Protein AF-A0A1S3XGY9-F1 (afdb_monomer_lite)

Organism: Nicotiana tabacum (NCBI:txid4097)

Secondary structure (DSSP, 8-state):
----------TTTTTS-TTT--HHHHHHHHHHHHHHHS--GGGT-SHHHHHHHHHHHHH-S-TT-HHHHHHHHHHHHHHHHHHTTSS-TTS--TTTPPPTTB------TTSPPPGGG-S-BPPPSS----PPPHHHHHHHHHHHHHT-GGGHHHHHHHHHHH-GGGHHHHHHHHHHHHHHHHHHHT--

InterPro domains:
  IPR025452 Domain of unknown function DUF4218 [PF13960] (4-101)

Radius of gyration: 31.05 Å; chains: 1; bounding box: 52×91×66 Å

Structure (mmCIF, N/CA/C/O backbone):
data_AF-A0A1S3XGY9-F1
#
_entry.id   AF-A0A1S3XGY9-F1
#
loop_
_atom_site.group_PDB
_atom_site.id
_atom_site.type_symbol
_atom_site.label_atom_id
_atom_site.label_alt_id
_atom_site.label_comp_id
_atom_site.label_asym_id
_atom_site.label_entity_id
_atom_site.label_seq_id
_atom_site.pdbx_PDB_ins_code
_atom_site.Cartn_x
_atom_site.Cartn_y
_atom_site.Cartn_z
_atom_site.occupancy
_atom_site.B_iso_or_equiv
_atom_site.auth_seq_id
_atom_site.auth_comp_id
_atom_site.auth_asym_id
_atom_site.auth_atom_id
_atom_site.pdbx_PDB_model_num
ATOM 1 N N . MET A 1 1 ? -0.448 62.660 -31.297 1.00 38.28 1 MET A N 1
ATOM 2 C CA . MET A 1 1 ? -0.591 61.238 -31.673 1.00 38.28 1 MET A CA 1
ATOM 3 C C . MET A 1 1 ? -1.250 60.531 -30.502 1.00 38.28 1 MET A C 1
ATOM 5 O O . MET A 1 1 ? -0.601 60.355 -29.481 1.00 38.28 1 MET A O 1
ATOM 9 N N . ASN A 1 2 ? -2.547 60.237 -30.608 1.00 39.41 2 ASN A N 1
ATOM 10 C CA . ASN A 1 2 ? -3.320 59.629 -29.524 1.00 39.41 2 ASN A CA 1
ATOM 11 C C . ASN A 1 2 ? -3.291 58.110 -29.689 1.00 39.41 2 ASN A C 1
ATOM 13 O O . ASN A 1 2 ? -3.911 57.575 -30.606 1.00 39.41 2 ASN A O 1
ATOM 17 N N . TRP A 1 3 ? -2.563 57.426 -28.812 1.00 47.88 3 TRP A N 1
ATOM 18 C CA . TRP A 1 3 ? -2.616 55.973 -28.705 1.00 47.88 3 TRP A CA 1
ATOM 19 C C . TRP A 1 3 ? -3.851 55.595 -27.885 1.00 47.88 3 TRP A C 1
ATOM 21 O O . TRP A 1 3 ? -3.828 55.643 -26.658 1.00 47.88 3 TRP A O 1
ATOM 31 N N . ASN A 1 4 ? -4.947 55.245 -28.562 1.00 54.75 4 ASN A N 1
ATOM 32 C CA . ASN A 1 4 ? -6.084 54.594 -27.917 1.00 54.75 4 ASN A CA 1
ATOM 33 C C . ASN A 1 4 ? -5.679 53.160 -27.564 1.00 54.75 4 ASN A C 1
ATOM 35 O O . ASN A 1 4 ? -5.760 52.259 -28.397 1.00 54.75 4 ASN A O 1
ATOM 39 N N . ILE A 1 5 ? -5.217 52.959 -26.332 1.00 53.50 5 ILE A N 1
ATOM 40 C CA . ILE A 1 5 ? -5.018 51.627 -25.763 1.00 53.50 5 ILE A CA 1
ATOM 41 C C . ILE A 1 5 ? -6.414 51.013 -25.559 1.00 53.50 5 ILE A C 1
ATOM 43 O O . ILE A 1 5 ? -7.226 51.610 -24.847 1.00 53.50 5 ILE A O 1
ATOM 47 N N . PRO A 1 6 ? -6.740 49.856 -26.161 1.00 53.16 6 PRO A N 1
ATOM 48 C CA . PRO A 1 6 ? -7.999 49.184 -25.881 1.00 53.16 6 PRO A CA 1
ATOM 49 C C . PRO A 1 6 ? -7.947 48.623 -24.456 1.00 53.16 6 PRO A C 1
ATOM 51 O O . PRO A 1 6 ? -7.286 47.622 -24.189 1.00 53.16 6 PRO A O 1
ATOM 54 N N . VAL A 1 7 ? -8.629 49.289 -23.524 1.00 60.41 7 VAL A N 1
ATOM 55 C CA . VAL A 1 7 ? -8.825 48.786 -22.161 1.00 60.41 7 VAL A CA 1
ATOM 56 C C . VAL A 1 7 ? -9.853 47.661 -22.228 1.00 60.41 7 VAL A C 1
ATOM 58 O O . VAL A 1 7 ? -11.053 47.900 -22.366 1.00 60.41 7 VAL A O 1
ATOM 61 N N . ILE A 1 8 ? -9.382 46.418 -22.167 1.00 57.72 8 ILE A N 1
ATOM 62 C CA . ILE A 1 8 ? -10.237 45.232 -22.098 1.00 57.72 8 ILE A CA 1
ATOM 63 C C . ILE A 1 8 ? -10.705 45.093 -20.642 1.00 57.72 8 ILE A C 1
ATOM 65 O O . ILE A 1 8 ? -10.143 44.312 -19.886 1.00 57.72 8 ILE A O 1
ATOM 69 N N . SER A 1 9 ? -11.681 45.900 -20.216 1.00 56.31 9 SER A N 1
ATOM 70 C CA . SER A 1 9 ? -12.208 45.820 -18.844 1.00 56.31 9 SER A CA 1
ATOM 71 C C . SER A 1 9 ? -13.279 44.734 -18.729 1.00 56.31 9 SER A C 1
ATOM 73 O O . SER A 1 9 ? -14.237 44.687 -19.509 1.00 56.31 9 SER A O 1
ATOM 75 N N . ASN A 1 10 ? -13.120 43.847 -17.747 1.00 59.09 10 ASN A N 1
ATOM 76 C CA . ASN A 1 10 ? -14.083 42.795 -17.437 1.00 59.09 10 ASN A CA 1
ATOM 77 C C . ASN A 1 10 ? -15.255 43.385 -16.625 1.00 59.09 10 ASN A C 1
ATOM 79 O O . ASN A 1 10 ? -15.054 44.207 -15.737 1.00 59.09 10 ASN A O 1
ATOM 83 N N . LYS A 1 11 ? -16.505 42.964 -16.880 1.00 62.06 11 LYS A N 1
ATOM 84 C CA . LYS A 1 11 ? -17.714 43.515 -16.219 1.00 62.06 11 LYS A CA 1
ATOM 85 C C . LYS A 1 11 ? -17.665 43.448 -14.684 1.00 62.06 11 LYS A C 1
ATOM 87 O O . LYS A 1 11 ? -18.330 44.250 -14.034 1.00 62.06 11 LYS A O 1
ATOM 92 N N . LEU A 1 12 ? -16.892 42.518 -14.123 1.00 60.62 12 LEU A N 1
ATOM 93 C CA . LEU A 1 12 ? -16.700 42.349 -12.680 1.00 60.62 12 LEU A CA 1
ATOM 94 C C . LEU A 1 12 ? -15.805 43.432 -12.048 1.00 60.62 12 LEU A C 1
ATOM 96 O O . LEU A 1 12 ? -16.059 43.826 -10.912 1.00 60.62 12 LEU A O 1
ATOM 100 N N . GLU A 1 13 ? -14.843 43.988 -12.791 1.00 58.56 13 GLU A N 1
ATOM 101 C CA . GLU A 1 13 ? -13.957 45.074 -12.323 1.00 58.56 13 GLU A CA 1
ATOM 102 C C . GLU A 1 13 ? -14.709 46.386 -12.072 1.00 58.56 13 GLU A C 1
ATOM 104 O O . GLU A 1 13 ? -14.216 47.281 -11.394 1.00 58.56 13 GLU A O 1
ATOM 109 N N . ARG A 1 14 ? -15.929 46.514 -12.605 1.00 66.62 14 ARG A N 1
ATOM 110 C CA . ARG A 1 14 ? -16.799 47.668 -12.346 1.00 66.62 14 ARG A CA 1
ATOM 111 C C . ARG A 1 14 ? -17.513 47.597 -10.997 1.00 66.62 14 ARG A C 1
ATOM 113 O O . ARG A 1 14 ? -18.069 48.606 -10.575 1.00 66.62 14 ARG A O 1
ATOM 120 N N . ILE A 1 15 ? -17.564 46.418 -10.375 1.00 74.94 15 ILE A N 1
ATOM 121 C CA . ILE A 1 15 ? -18.338 46.158 -9.152 1.00 74.94 15 ILE A CA 1
ATOM 122 C C . ILE A 1 15 ? -17.413 46.086 -7.934 1.00 74.94 15 ILE A C 1
ATOM 124 O O . ILE A 1 15 ? -17.774 46.587 -6.872 1.00 74.94 15 ILE A O 1
ATOM 128 N N . PHE A 1 16 ? -16.220 45.508 -8.089 1.00 67.00 16 PHE A N 1
ATOM 129 C CA . PHE A 1 16 ? -15.260 45.333 -7.000 1.00 67.00 16 PHE A CA 1
ATOM 130 C C . PHE A 1 16 ? -14.020 46.222 -7.187 1.00 67.00 16 PHE A C 1
ATOM 132 O O . PHE A 1 16 ? -13.584 46.423 -8.321 1.00 67.00 16 PHE A O 1
ATOM 139 N N . PRO A 1 17 ? -13.442 46.774 -6.101 1.00 72.81 17 PRO A N 1
ATOM 140 C CA . PRO A 1 17 ? -12.244 47.604 -6.185 1.00 72.81 17 PRO A CA 1
ATOM 141 C C . PRO A 1 17 ? -11.064 46.812 -6.766 1.00 72.81 17 PRO A C 1
ATOM 143 O O . PRO A 1 17 ? -10.935 45.619 -6.522 1.00 72.81 17 PRO A O 1
ATOM 146 N N . CYS A 1 18 ? -10.167 47.485 -7.494 1.00 63.72 18 CYS A N 1
ATOM 147 C CA . CYS A 1 18 ? -9.039 46.862 -8.209 1.00 63.72 18 CYS A CA 1
ATOM 148 C C . CYS A 1 18 ? -8.142 45.969 -7.316 1.00 63.72 18 CYS A C 1
ATOM 150 O O . CYS A 1 18 ? -7.552 45.011 -7.796 1.00 63.72 18 CYS A O 1
ATOM 152 N N . GLY A 1 19 ? -8.086 46.237 -6.005 1.00 69.62 19 GLY A N 1
ATOM 153 C CA . GLY A 1 19 ? -7.350 45.416 -5.033 1.00 69.62 19 GLY A CA 1
ATOM 154 C C . GLY A 1 19 ? -8.044 44.121 -4.589 1.00 69.62 19 GLY A C 1
ATOM 155 O O . GLY A 1 19 ? -7.444 43.372 -3.830 1.00 69.62 19 GLY A O 1
ATOM 156 N N . PHE A 1 20 ? -9.285 43.874 -5.018 1.00 66.94 20 PHE A N 1
ATOM 157 C CA . PHE A 1 20 ? -10.041 42.650 -4.725 1.00 66.94 20 PHE A CA 1
ATOM 158 C C . PHE A 1 20 ? -9.598 41.492 -5.630 1.00 66.94 20 PHE A C 1
ATOM 160 O O . PHE A 1 20 ? -9.480 40.362 -5.183 1.00 66.94 20 PHE A O 1
ATOM 167 N N . PHE A 1 21 ? -9.227 41.788 -6.879 1.00 63.31 21 PHE A N 1
ATOM 168 C CA . PHE A 1 21 ? -8.724 40.796 -7.832 1.00 63.31 21 PHE A CA 1
ATOM 169 C C . PHE A 1 21 ? -7.247 40.474 -7.590 1.00 63.31 21 PHE A C 1
ATOM 171 O O . PHE A 1 21 ? -6.394 40.663 -8.461 1.00 63.31 21 PHE A O 1
ATOM 178 N N . ASP A 1 22 ? -6.928 39.995 -6.391 1.00 68.25 22 ASP A N 1
ATOM 179 C CA . ASP A 1 22 ? -5.652 39.342 -6.162 1.00 68.25 22 ASP A CA 1
ATOM 180 C C . ASP A 1 22 ? -5.612 37.971 -6.876 1.00 68.25 22 ASP A C 1
ATOM 182 O O . ASP A 1 22 ? -6.613 37.429 -7.360 1.00 68.25 22 ASP A O 1
ATOM 186 N N . VAL A 1 23 ? -4.412 37.399 -6.992 1.00 70.00 23 VAL A N 1
ATOM 187 C CA . VAL A 1 23 ? -4.206 36.099 -7.656 1.00 70.00 23 VAL A CA 1
ATOM 188 C C . VAL A 1 23 ? -5.039 34.988 -6.996 1.00 70.00 23 VAL A C 1
ATOM 190 O O . VAL A 1 23 ? -5.383 34.005 -7.654 1.00 70.00 23 VAL A O 1
ATOM 193 N N . MET A 1 24 ? -5.395 35.143 -5.718 1.00 73.50 24 MET A N 1
ATOM 194 C CA . MET A 1 24 ? -6.111 34.137 -4.940 1.00 73.50 24 MET A CA 1
ATOM 195 C C . MET A 1 24 ? -7.596 34.088 -5.290 1.00 73.50 24 MET A C 1
ATOM 197 O O . MET A 1 24 ? -8.162 32.997 -5.286 1.00 73.50 24 MET A O 1
ATOM 201 N N . GLU A 1 25 ? -8.220 35.211 -5.645 1.00 73.19 25 GLU A N 1
ATOM 202 C CA . GLU A 1 25 ? -9.626 35.240 -6.069 1.00 73.19 25 GLU A CA 1
ATOM 203 C C . GLU A 1 25 ? -9.825 34.853 -7.539 1.00 73.19 25 GLU A C 1
ATOM 205 O O . GLU A 1 25 ? -10.828 34.232 -7.908 1.00 73.19 25 GLU A O 1
ATOM 210 N N . HIS A 1 26 ? -8.841 35.152 -8.390 1.00 71.88 26 HIS A N 1
ATOM 211 C CA . HIS A 1 26 ? -8.896 34.762 -9.798 1.00 71.88 26 HIS A CA 1
ATOM 212 C C . HIS A 1 26 ? -8.675 33.260 -10.010 1.00 71.88 26 HIS A C 1
ATOM 214 O O . HIS A 1 26 ? -9.300 32.658 -10.892 1.00 71.88 26 HIS A O 1
ATOM 220 N N . LEU A 1 27 ? -7.821 32.631 -9.199 1.00 76.38 27 LEU A N 1
ATOM 221 C CA . LEU A 1 27 ? -7.446 31.228 -9.359 1.00 76.38 27 LEU A CA 1
ATOM 222 C C . LEU A 1 27 ? -8.651 30.257 -9.286 1.00 76.38 27 LEU A C 1
ATOM 224 O O . LEU A 1 27 ? -8.762 29.419 -10.179 1.00 76.38 27 LEU A O 1
ATOM 228 N N . PRO A 1 28 ? -9.606 30.365 -8.338 1.00 79.38 28 PRO A N 1
ATOM 229 C CA . PRO A 1 28 ? -10.811 29.535 -8.311 1.00 79.38 28 PRO A CA 1
ATOM 230 C C . PRO A 1 28 ? -11.683 29.674 -9.563 1.00 79.38 28 PRO A C 1
ATOM 232 O O . PRO A 1 28 ? -12.199 28.675 -10.063 1.00 79.38 28 PRO A O 1
ATOM 235 N N . ILE A 1 29 ? -11.829 30.890 -10.100 1.00 79.25 29 ILE A N 1
ATOM 236 C CA . ILE A 1 29 ? -12.635 31.149 -11.303 1.00 79.25 29 ILE A CA 1
ATOM 237 C C . ILE A 1 29 ? -11.999 30.457 -12.514 1.00 79.25 29 ILE A C 1
ATOM 239 O O . ILE A 1 29 ? -12.688 29.766 -13.271 1.00 79.25 29 ILE A O 1
ATOM 243 N N . HIS A 1 30 ? -10.678 30.586 -12.668 1.00 79.31 30 HIS A N 1
ATOM 244 C CA . HIS A 1 30 ? -9.938 29.921 -13.737 1.00 79.31 30 HIS A CA 1
ATOM 245 C C . HIS A 1 30 ? -9.916 28.400 -13.564 1.00 79.31 30 HIS A C 1
ATOM 247 O O . HIS A 1 30 ? -10.188 27.690 -14.526 1.00 79.31 30 HIS A O 1
ATOM 253 N N . LEU A 1 31 ? -9.714 27.887 -12.348 1.00 76.19 31 LEU A N 1
ATOM 254 C CA . LEU A 1 31 ? -9.718 26.449 -12.070 1.00 76.19 31 LEU A CA 1
ATOM 255 C C . LEU A 1 31 ? -11.078 25.805 -12.336 1.00 76.19 31 LEU A C 1
ATOM 257 O O . LEU A 1 31 ? -11.124 24.709 -12.882 1.00 76.19 31 LEU A O 1
ATOM 261 N N . VAL A 1 32 ? -12.193 26.462 -12.000 1.00 79.75 32 VAL A N 1
ATOM 262 C CA . VAL A 1 32 ? -13.539 25.945 -12.306 1.00 79.75 32 VAL A CA 1
ATOM 263 C C . VAL A 1 32 ? -13.795 25.959 -13.813 1.00 79.75 32 VAL A C 1
ATOM 265 O O . VAL A 1 32 ? -14.365 25.009 -14.353 1.00 79.75 32 VAL A O 1
ATOM 268 N N . HIS A 1 33 ? -13.347 27.003 -14.513 1.00 79.06 33 HIS A N 1
ATOM 269 C CA . HIS A 1 33 ? -13.458 27.076 -15.966 1.00 79.06 33 HIS A CA 1
ATOM 270 C C . HIS A 1 33 ? -12.608 26.002 -16.660 1.00 79.06 33 HIS A C 1
ATOM 272 O O . HIS A 1 33 ? -13.114 25.269 -17.507 1.00 79.06 33 HIS A O 1
ATOM 278 N N . GLU A 1 34 ? -11.353 25.830 -16.247 1.00 75.25 34 GLU A N 1
ATOM 279 C CA . GLU A 1 34 ? -10.472 24.760 -16.713 1.00 75.25 34 GLU A CA 1
ATOM 280 C C . GLU A 1 34 ? -11.014 23.379 -16.338 1.00 75.25 34 GLU A C 1
ATOM 282 O O . GLU A 1 34 ? -10.950 22.451 -17.145 1.00 75.25 34 GLU A O 1
ATOM 287 N N . ALA A 1 35 ? -11.577 23.204 -15.140 1.00 76.81 35 ALA A N 1
ATOM 288 C CA . ALA A 1 35 ? -12.218 21.964 -14.712 1.00 76.81 35 ALA A CA 1
ATOM 289 C C . ALA A 1 35 ? -13.382 21.607 -15.645 1.00 76.81 35 ALA A C 1
ATOM 291 O O . ALA A 1 35 ? -13.448 20.481 -16.136 1.00 76.81 35 ALA A O 1
ATOM 292 N N . ARG A 1 36 ? -14.235 22.592 -15.951 1.00 79.56 36 ARG A N 1
ATOM 293 C CA . ARG A 1 36 ? -15.384 22.459 -16.850 1.00 79.56 36 ARG A CA 1
ATOM 294 C C . ARG A 1 36 ? -14.973 22.192 -18.300 1.00 79.56 36 ARG A C 1
ATOM 296 O O . ARG A 1 36 ? -15.587 21.343 -18.937 1.00 79.56 36 ARG A O 1
ATOM 303 N N . LEU A 1 37 ? -13.960 22.887 -18.819 1.00 78.50 37 LEU A N 1
ATOM 304 C CA . LEU A 1 37 ? -13.475 22.700 -20.191 1.00 78.50 37 LEU A CA 1
ATOM 305 C C . LEU A 1 37 ? -12.721 21.379 -20.373 1.00 78.50 37 LEU A C 1
ATOM 307 O O . LEU A 1 37 ? -12.907 20.693 -21.371 1.00 78.50 37 LEU A O 1
ATOM 311 N N . GLY A 1 38 ? -11.864 21.016 -19.418 1.00 72.62 38 GLY A N 1
ATOM 312 C CA . GLY A 1 38 ? -10.984 19.855 -19.547 1.00 72.62 38 GLY A CA 1
ATOM 313 C C . GLY A 1 38 ? -11.576 18.529 -19.059 1.00 72.62 38 GLY A C 1
ATOM 314 O O . GLY A 1 38 ? -10.855 17.533 -19.025 1.00 72.62 38 GLY A O 1
ATOM 315 N N . GLY A 1 39 ? -12.849 18.496 -18.650 1.00 74.12 39 GLY A N 1
ATOM 316 C CA . GLY A 1 39 ? -13.545 17.267 -18.256 1.00 74.12 39 GLY A CA 1
ATOM 317 C C . GLY A 1 39 ? -12.964 16.572 -17.010 1.00 74.12 39 GLY A C 1
ATOM 318 O O . GLY A 1 39 ? -12.224 17.188 -16.235 1.00 74.12 39 GLY A O 1
ATOM 319 N N . PRO A 1 40 ? -13.295 15.286 -16.777 1.00 69.50 40 PRO A N 1
ATOM 320 C CA . PRO A 1 40 ? -12.871 14.541 -15.594 1.00 69.50 40 PRO A CA 1
ATOM 321 C C . PRO A 1 40 ? -11.358 14.609 -15.349 1.00 69.50 40 PRO A C 1
ATOM 323 O O . PRO A 1 40 ? -10.547 14.294 -16.220 1.00 69.50 40 PRO A O 1
ATOM 326 N N . VAL A 1 41 ? -10.984 14.976 -14.122 1.00 68.06 41 VAL A N 1
ATOM 327 C CA . VAL A 1 41 ? -9.597 15.177 -13.665 1.00 68.06 41 VAL A CA 1
ATOM 328 C C . VAL A 1 41 ? -8.693 13.964 -13.949 1.00 68.06 41 VAL A C 1
ATOM 330 O O . VAL A 1 41 ? -7.513 14.132 -14.255 1.00 68.06 41 VAL A O 1
ATOM 333 N N . GLN A 1 42 ? -9.259 12.753 -13.950 1.00 65.62 42 GLN A N 1
ATOM 334 C CA . GLN A 1 42 ? -8.555 11.502 -14.253 1.00 65.62 42 GLN A CA 1
ATOM 335 C C . GLN A 1 42 ? -7.842 11.492 -15.619 1.00 65.62 42 GLN A C 1
ATOM 337 O O . GLN A 1 42 ? -6.791 10.869 -15.742 1.00 65.62 42 GLN A O 1
ATOM 342 N N . CYS A 1 43 ? -8.355 12.213 -16.625 1.00 63.25 43 CYS A N 1
ATOM 343 C CA . CYS A 1 43 ? -7.757 12.270 -17.965 1.00 63.25 43 CYS A CA 1
ATOM 344 C C . CYS A 1 43 ? -6.644 13.327 -18.092 1.00 63.25 43 CYS A C 1
ATOM 346 O O . CYS A 1 43 ? -5.940 13.353 -19.098 1.00 63.25 43 CYS A O 1
ATOM 348 N N . ARG A 1 44 ? -6.484 14.201 -17.089 1.00 70.88 44 ARG A N 1
ATOM 349 C CA . ARG A 1 44 ? -5.488 15.290 -17.062 1.00 70.88 44 ARG A CA 1
ATOM 350 C C . ARG A 1 44 ? -4.389 15.090 -16.031 1.00 70.88 44 ARG A C 1
ATOM 352 O O . ARG A 1 44 ? -3.456 15.884 -15.954 1.00 70.88 44 ARG A O 1
ATOM 359 N N . TRP A 1 45 ? -4.473 14.035 -15.229 1.00 78.00 45 TRP A N 1
ATOM 360 C CA . TRP A 1 45 ? -3.387 13.688 -14.331 1.00 78.00 45 TRP A CA 1
ATOM 361 C C . TRP A 1 45 ? -2.149 13.323 -15.141 1.00 78.00 45 TRP A C 1
ATOM 363 O O . TRP A 1 45 ? -2.147 12.361 -15.900 1.00 78.00 45 TRP A O 1
ATOM 373 N N . MET A 1 46 ? -1.067 14.070 -14.931 1.00 85.75 46 MET A N 1
ATOM 374 C CA . MET A 1 46 ? 0.248 13.712 -15.463 1.00 85.75 46 MET A CA 1
ATOM 375 C C . MET A 1 46 ? 0.810 12.457 -14.790 1.00 85.75 46 MET A C 1
ATOM 377 O O . MET A 1 46 ? 1.660 11.778 -15.360 1.00 85.75 46 MET A O 1
ATOM 381 N N . TYR A 1 47 ? 0.297 12.099 -13.611 1.00 83.94 47 TYR A N 1
ATOM 382 C CA . TYR A 1 47 ? 0.813 11.004 -12.799 1.00 83.94 47 TYR A CA 1
ATOM 383 C C . TYR A 1 47 ? 0.980 9.666 -13.558 1.00 83.94 47 TYR A C 1
ATOM 385 O O . TYR A 1 47 ? 2.062 9.080 -13.471 1.00 83.94 47 TYR A O 1
ATOM 393 N N . PRO A 1 48 ? 0.013 9.151 -14.349 1.00 83.50 48 PRO A N 1
ATOM 394 C CA . PRO A 1 48 ? 0.201 7.914 -15.116 1.00 83.50 48 PRO A CA 1
ATOM 395 C C . PRO A 1 48 ? 1.310 8.022 -16.173 1.00 83.50 48 PRO A C 1
ATOM 397 O O . PRO A 1 48 ? 2.084 7.074 -16.360 1.00 83.50 48 PRO A O 1
ATOM 400 N N . PHE A 1 49 ? 1.431 9.182 -16.823 1.00 85.06 49 PHE A N 1
ATOM 401 C CA . PHE A 1 49 ? 2.466 9.457 -17.819 1.00 85.06 49 PHE A CA 1
ATOM 402 C C . PHE A 1 49 ? 3.845 9.538 -17.162 1.00 85.06 49 PHE A C 1
ATOM 404 O O . PHE A 1 49 ? 4.763 8.823 -17.561 1.00 85.06 49 PHE A O 1
ATOM 411 N N . GLU A 1 50 ? 3.980 10.305 -16.082 1.00 90.19 50 GLU A N 1
ATOM 412 C CA . GLU A 1 50 ? 5.216 10.421 -15.304 1.00 90.19 50 GLU A CA 1
ATOM 413 C C . GLU A 1 50 ? 5.668 9.073 -14.739 1.00 90.19 50 GLU A C 1
ATOM 415 O O . GLU A 1 50 ? 6.852 8.728 -14.790 1.00 90.19 50 GLU A O 1
ATOM 420 N N . ARG A 1 51 ? 4.732 8.254 -14.246 1.00 90.19 51 ARG A N 1
ATOM 421 C CA . ARG A 1 51 ? 5.028 6.897 -13.760 1.00 90.19 51 ARG A CA 1
ATOM 422 C C . ARG A 1 51 ? 5.512 5.992 -14.885 1.00 90.19 51 ARG A C 1
ATOM 424 O O . ARG A 1 51 ? 6.403 5.171 -14.649 1.00 90.19 51 ARG A O 1
ATOM 431 N N . THR A 1 52 ? 4.954 6.132 -16.083 1.00 89.19 52 THR A N 1
ATOM 432 C CA . THR A 1 52 ? 5.377 5.382 -17.273 1.00 89.19 52 THR A CA 1
ATOM 433 C C . THR A 1 52 ? 6.766 5.817 -17.724 1.00 89.19 52 THR A C 1
ATOM 435 O O . THR A 1 52 ? 7.653 4.974 -17.838 1.00 89.19 52 THR A O 1
ATOM 438 N N . ILE A 1 53 ? 7.018 7.122 -17.826 1.00 91.19 53 ILE A N 1
ATOM 439 C CA . ILE A 1 53 ? 8.345 7.678 -18.129 1.00 91.19 53 ILE A CA 1
ATOM 440 C C . ILE A 1 53 ? 9.367 7.231 -17.077 1.00 91.19 53 ILE A C 1
ATOM 442 O O . ILE A 1 53 ? 10.473 6.815 -17.417 1.00 91.19 53 ILE A O 1
ATOM 446 N N . GLY A 1 54 ? 8.999 7.231 -15.795 1.00 92.50 54 GLY A N 1
ATOM 447 C CA . GLY A 1 54 ? 9.842 6.727 -14.712 1.00 92.50 54 GLY A CA 1
ATOM 448 C C . GLY A 1 54 ? 10.164 5.231 -14.827 1.00 92.50 54 GLY A C 1
ATOM 449 O O . GLY A 1 54 ? 11.248 4.808 -14.426 1.00 92.50 54 GLY A O 1
ATOM 450 N N . LYS A 1 55 ? 9.263 4.412 -15.392 1.00 89.19 55 LYS A N 1
ATOM 451 C CA . LYS A 1 55 ? 9.563 3.011 -15.745 1.00 89.19 55 LYS A CA 1
ATOM 452 C C . LYS A 1 55 ? 10.539 2.949 -16.920 1.00 89.19 55 LYS A C 1
ATOM 454 O O . LYS A 1 55 ? 11.549 2.267 -16.785 1.00 89.19 55 LYS A O 1
ATOM 459 N N . CYS A 1 56 ? 10.295 3.698 -17.995 1.00 90.12 56 CYS A N 1
ATOM 460 C CA . CYS A 1 56 ? 11.175 3.738 -19.166 1.00 90.12 56 CYS A CA 1
ATOM 461 C C . CYS A 1 56 ? 12.593 4.198 -18.809 1.00 90.12 56 CYS A C 1
ATOM 463 O O . CYS A 1 56 ? 13.559 3.574 -19.228 1.00 90.12 56 CYS A O 1
ATOM 465 N N . LYS A 1 57 ? 12.742 5.199 -17.933 1.00 90.94 57 LYS A N 1
ATOM 466 C CA . LYS A 1 57 ? 14.054 5.640 -17.426 1.00 90.94 57 LYS A CA 1
ATOM 467 C C . LYS A 1 57 ? 14.853 4.515 -16.762 1.00 90.94 57 LYS A C 1
ATOM 469 O O . LYS A 1 57 ? 16.071 4.504 -16.874 1.00 90.94 57 LYS A O 1
ATOM 474 N N . ARG A 1 58 ? 14.190 3.561 -16.096 1.00 89.81 58 ARG A N 1
ATOM 475 C CA . ARG A 1 58 ? 14.853 2.387 -15.497 1.00 89.81 58 ARG A CA 1
ATOM 476 C C . ARG A 1 58 ? 15.251 1.324 -16.523 1.00 89.81 58 ARG A C 1
ATOM 478 O O . ARG A 1 58 ? 16.077 0.479 -16.202 1.00 89.81 58 ARG A O 1
ATOM 485 N N . PHE A 1 59 ? 14.665 1.344 -17.720 1.00 91.44 59 PHE A N 1
ATOM 486 C CA . PHE A 1 59 ? 15.029 0.444 -18.816 1.00 91.44 59 PHE A CA 1
ATOM 487 C C . PHE A 1 59 ? 16.283 0.893 -19.567 1.00 91.44 59 PHE A C 1
ATOM 489 O O . PHE A 1 59 ? 16.955 0.061 -20.170 1.00 91.44 59 PHE A O 1
ATOM 496 N N . VAL A 1 60 ? 16.627 2.182 -19.501 1.00 90.44 60 VAL A N 1
ATOM 497 C CA . VAL A 1 60 ? 17.807 2.741 -20.166 1.00 90.44 60 VAL A CA 1
ATOM 498 C C . VAL A 1 60 ? 19.083 2.270 -19.463 1.00 90.44 60 VAL A C 1
ATOM 500 O O . VAL A 1 60 ? 19.483 2.827 -18.443 1.00 90.44 60 VAL A O 1
ATOM 503 N N . LYS A 1 61 ? 19.743 1.257 -20.028 1.00 8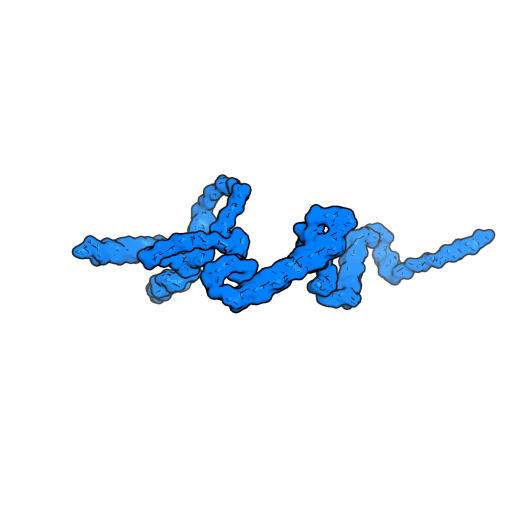6.75 61 LYS A N 1
ATOM 504 C CA . LYS A 1 61 ? 21.080 0.801 -19.615 1.00 86.75 61 LYS A CA 1
ATOM 505 C C . LYS A 1 61 ? 22.183 1.556 -20.354 1.00 86.75 61 LYS A C 1
ATOM 507 O O . LYS A 1 61 ? 23.222 1.854 -19.774 1.00 86.75 61 LYS A O 1
ATOM 512 N N . GLN A 1 62 ? 21.942 1.894 -21.622 1.00 89.25 62 GLN A N 1
ATOM 513 C CA . GLN A 1 62 ? 22.885 2.604 -22.486 1.00 89.25 62 GLN A CA 1
ATOM 514 C C . GLN A 1 62 ? 22.335 3.980 -22.878 1.00 89.25 62 GLN A C 1
ATOM 516 O O . GLN A 1 62 ? 21.358 4.091 -23.617 1.00 89.25 62 GLN A O 1
ATOM 521 N N . ARG A 1 63 ? 22.974 5.053 -22.395 1.00 86.69 63 ARG A N 1
ATOM 522 C CA . ARG A 1 63 ? 22.528 6.438 -22.648 1.00 86.69 63 ARG A CA 1
ATOM 523 C C . ARG A 1 63 ? 22.731 6.908 -24.091 1.00 86.69 63 ARG A C 1
ATOM 525 O O . ARG A 1 63 ? 22.073 7.851 -24.503 1.00 86.69 63 ARG A O 1
ATOM 532 N N . ASN A 1 64 ? 23.607 6.255 -24.853 1.00 89.25 64 ASN A N 1
ATOM 533 C CA . ASN A 1 64 ? 23.840 6.547 -26.272 1.00 89.25 64 ASN A CA 1
ATOM 534 C C . ASN A 1 64 ? 22.798 5.897 -27.208 1.00 89.25 64 ASN A C 1
ATOM 536 O O . ASN A 1 64 ? 22.776 6.218 -28.391 1.00 89.25 64 ASN A O 1
ATOM 540 N N . ARG A 1 65 ? 21.945 4.991 -26.702 1.00 91.00 65 ARG A N 1
ATOM 541 C CA . ARG A 1 65 ? 20.905 4.273 -27.463 1.00 91.00 65 ARG A CA 1
ATOM 542 C C . ARG A 1 65 ? 19.641 4.098 -26.623 1.00 91.00 65 ARG A C 1
ATOM 544 O O . ARG A 1 65 ? 19.248 2.990 -26.263 1.00 91.00 65 ARG A O 1
ATOM 551 N N . ILE A 1 66 ? 19.017 5.222 -26.285 1.00 92.69 66 ILE A N 1
ATOM 552 C CA . ILE A 1 66 ? 17.894 5.277 -25.340 1.00 92.69 66 ILE A CA 1
ATOM 553 C C . ILE A 1 66 ? 16.695 4.470 -25.851 1.00 92.69 66 ILE A C 1
ATOM 555 O O . ILE A 1 66 ? 16.183 3.618 -25.129 1.00 92.69 66 ILE A O 1
ATOM 559 N N . GLU A 1 67 ? 16.285 4.698 -27.098 1.00 93.12 67 GLU A N 1
ATOM 560 C CA . GLU A 1 67 ? 15.125 4.032 -27.705 1.00 93.12 67 GLU A CA 1
ATOM 561 C C . GLU A 1 67 ? 15.337 2.521 -27.811 1.00 93.12 67 GLU A C 1
ATOM 563 O O . GLU A 1 67 ? 14.510 1.749 -27.332 1.00 93.12 67 GLU A O 1
ATOM 568 N N . GLY A 1 68 ? 16.494 2.096 -28.329 1.00 94.19 68 GLY A N 1
ATOM 569 C CA . GLY A 1 68 ? 16.853 0.680 -28.424 1.00 94.19 68 GLY A CA 1
ATOM 570 C C . GLY A 1 68 ? 16.858 -0.016 -27.061 1.00 94.19 68 GLY A C 1
ATOM 571 O O . GLY A 1 68 ? 16.274 -1.086 -26.920 1.00 94.19 68 GLY A O 1
ATOM 572 N N . SER A 1 69 ? 17.426 0.625 -26.034 1.00 93.56 69 SER A N 1
ATOM 573 C CA . SER A 1 69 ? 17.455 0.078 -24.672 1.00 93.56 69 SER A CA 1
ATOM 574 C C . SER A 1 69 ? 16.059 -0.035 -24.047 1.00 93.56 69 SER A C 1
ATOM 576 O O . SER A 1 69 ? 15.817 -0.949 -23.259 1.00 93.56 69 SER A O 1
ATOM 578 N N . ILE A 1 70 ? 15.139 0.883 -24.366 1.00 93.69 70 ILE A N 1
ATOM 579 C CA . ILE A 1 70 ? 13.744 0.807 -23.910 1.00 93.69 70 ILE A CA 1
ATOM 580 C C . ILE A 1 70 ? 13.018 -0.330 -24.633 1.00 93.69 70 ILE A C 1
ATOM 582 O O . ILE A 1 70 ? 12.380 -1.143 -23.964 1.00 93.69 70 ILE A O 1
ATOM 586 N N . CYS A 1 71 ? 13.138 -0.414 -25.961 1.00 94.75 71 CYS A N 1
ATOM 587 C CA . CYS A 1 71 ? 12.511 -1.460 -26.769 1.00 94.75 71 CYS A CA 1
ATOM 588 C C . CYS A 1 71 ? 12.979 -2.860 -26.355 1.00 94.75 71 CYS A C 1
ATOM 590 O O . CYS A 1 71 ? 12.153 -3.742 -26.141 1.00 94.75 71 CYS A O 1
ATOM 592 N N . GLU A 1 72 ? 14.286 -3.053 -26.170 1.00 94.81 72 GLU A N 1
ATOM 593 C CA . GLU A 1 72 ? 14.869 -4.327 -25.738 1.00 94.81 72 GLU A CA 1
ATOM 594 C C . GLU A 1 72 ? 14.344 -4.752 -24.360 1.00 94.81 72 GLU A C 1
ATOM 596 O O . GLU A 1 72 ? 13.877 -5.878 -24.179 1.00 94.81 72 GLU A O 1
ATOM 601 N N . ALA A 1 73 ? 14.369 -3.845 -23.379 1.00 93.69 73 ALA A N 1
ATOM 602 C CA . ALA A 1 73 ? 13.879 -4.140 -22.036 1.00 93.69 73 ALA A CA 1
ATOM 603 C C . ALA A 1 73 ? 12.367 -4.405 -22.014 1.00 93.69 73 ALA A C 1
ATOM 605 O O . ALA A 1 73 ? 11.899 -5.238 -21.234 1.00 93.69 73 ALA A O 1
ATOM 606 N N . TYR A 1 74 ? 11.606 -3.699 -22.854 1.00 93.19 74 TYR A N 1
ATOM 607 C CA . TYR A 1 74 ? 10.175 -3.924 -23.003 1.00 93.19 74 TYR A CA 1
ATOM 608 C C . TYR A 1 74 ? 9.897 -5.304 -23.602 1.00 93.19 74 TYR A C 1
ATOM 610 O O . TYR A 1 74 ? 9.123 -6.062 -23.022 1.00 93.19 74 TYR A O 1
ATOM 618 N N . LEU A 1 75 ? 10.594 -5.670 -24.682 1.00 95.75 75 LEU A N 1
ATOM 619 C CA . LEU A 1 75 ? 10.483 -6.985 -25.310 1.00 95.75 75 LEU A CA 1
ATOM 620 C C . LEU A 1 75 ? 10.825 -8.103 -24.320 1.00 95.75 75 LEU A C 1
ATOM 622 O O . LEU A 1 75 ? 10.037 -9.024 -24.139 1.00 95.75 75 LEU A O 1
ATOM 626 N N . ALA A 1 76 ? 11.949 -7.991 -23.607 1.00 93.88 76 ALA A N 1
ATOM 627 C CA . ALA A 1 76 ? 12.338 -8.972 -22.595 1.00 93.88 76 ALA A CA 1
ATOM 628 C C . ALA A 1 76 ? 11.277 -9.120 -21.490 1.00 93.88 76 ALA A C 1
ATOM 630 O O . ALA A 1 76 ? 10.991 -10.229 -21.037 1.00 93.88 76 ALA A O 1
ATOM 631 N N . LYS A 1 77 ? 10.669 -8.005 -21.065 1.00 92.12 77 LYS A N 1
ATOM 632 C CA . LYS A 1 77 ? 9.605 -8.006 -20.059 1.00 92.12 77 LYS A CA 1
ATOM 633 C C . LYS A 1 77 ? 8.327 -8.679 -20.572 1.00 92.12 77 LYS A C 1
ATOM 635 O O . LYS A 1 77 ? 7.754 -9.474 -19.831 1.00 92.12 77 LYS A O 1
ATOM 640 N N . GLU A 1 78 ? 7.878 -8.362 -21.785 1.00 94.06 78 GLU A N 1
ATOM 641 C CA . GLU A 1 78 ? 6.682 -8.965 -22.393 1.00 94.06 78 GLU A CA 1
ATOM 642 C C . GLU A 1 78 ? 6.884 -10.461 -22.647 1.00 94.06 78 GLU A C 1
ATOM 644 O O . GLU A 1 78 ? 6.040 -11.264 -22.257 1.00 94.06 78 GLU A O 1
ATOM 649 N N . THR A 1 79 ? 8.040 -10.865 -23.182 1.00 95.06 79 THR A N 1
ATOM 650 C CA . THR A 1 79 ? 8.372 -12.282 -23.377 1.00 95.06 79 THR A CA 1
ATOM 651 C C . THR A 1 79 ? 8.389 -13.033 -22.047 1.00 95.06 79 THR A C 1
ATOM 653 O O . THR A 1 79 ? 7.773 -14.088 -21.934 1.00 95.06 79 THR A O 1
ATOM 656 N N . ALA A 1 80 ? 9.012 -12.480 -20.999 1.00 92.19 80 ALA A N 1
ATOM 657 C CA . ALA A 1 80 ? 8.996 -13.096 -19.670 1.00 92.19 80 ALA A CA 1
ATOM 658 C C . ALA A 1 80 ? 7.576 -13.187 -19.080 1.00 92.19 80 ALA A C 1
ATOM 660 O O . ALA A 1 80 ? 7.240 -14.171 -18.419 1.00 92.19 80 ALA A O 1
ATOM 661 N N . HIS A 1 81 ? 6.734 -12.179 -19.321 1.00 91.62 81 HIS A N 1
ATOM 662 C CA . HIS A 1 81 ? 5.334 -12.199 -18.910 1.00 91.62 81 HIS A CA 1
ATOM 663 C C . HIS A 1 81 ? 4.551 -13.293 -19.646 1.00 91.62 81 HIS A C 1
ATOM 665 O O . HIS A 1 81 ? 3.844 -14.065 -19.001 1.00 91.62 81 HIS A O 1
ATOM 671 N N . PHE A 1 82 ? 4.727 -13.421 -20.961 1.00 93.31 82 PHE A N 1
ATOM 672 C CA . PHE A 1 82 ? 4.097 -14.464 -21.768 1.00 93.31 82 PHE A CA 1
ATOM 673 C C . PHE A 1 82 ? 4.548 -15.869 -21.346 1.00 93.31 82 PHE A C 1
ATOM 675 O O . PHE A 1 82 ? 3.712 -16.732 -21.085 1.00 93.31 82 PHE A O 1
ATOM 682 N N . CYS A 1 83 ? 5.854 -16.081 -21.161 1.00 92.56 83 CYS A N 1
ATOM 683 C CA . CYS A 1 83 ? 6.389 -17.351 -20.667 1.00 92.56 83 CYS A CA 1
ATOM 684 C C . CYS A 1 83 ? 5.824 -17.723 -19.284 1.00 92.56 83 CYS A C 1
ATOM 686 O O . CYS A 1 83 ? 5.628 -18.900 -19.005 1.00 92.56 83 CYS A O 1
ATOM 688 N N . SER A 1 84 ? 5.486 -16.740 -18.437 1.00 92.69 84 SER A N 1
ATOM 689 C CA . SER A 1 84 ? 4.938 -16.990 -17.093 1.00 92.69 84 SER A CA 1
ATOM 690 C C . SER A 1 84 ? 3.571 -17.686 -17.051 1.00 92.69 84 SER A C 1
ATOM 692 O O . SER A 1 84 ? 3.140 -18.112 -15.976 1.00 92.69 84 SER A O 1
ATOM 694 N N . TYR A 1 85 ? 2.876 -17.786 -18.186 1.00 91.62 85 TYR A N 1
ATOM 695 C CA . TYR A 1 85 ? 1.635 -18.555 -18.305 1.00 91.62 85 TYR A CA 1
ATOM 696 C C . TYR A 1 85 ? 1.875 -20.051 -18.514 1.00 91.62 85 TYR A C 1
ATOM 698 O O . TYR A 1 85 ? 0.986 -20.841 -18.221 1.00 91.62 85 TYR A O 1
ATOM 706 N N . TYR A 1 86 ? 3.062 -20.434 -18.984 1.00 93.25 86 TYR A N 1
ATOM 707 C CA . TYR A 1 86 ? 3.434 -21.832 -19.206 1.00 93.25 86 TYR A CA 1
ATOM 708 C C . TYR A 1 86 ? 4.102 -22.471 -17.984 1.00 93.25 86 TYR A C 1
ATOM 710 O O . TYR A 1 86 ? 4.340 -23.673 -17.981 1.00 93.25 86 TYR A O 1
ATOM 718 N N . PHE A 1 87 ? 4.423 -21.681 -16.955 1.00 89.88 87 PHE A N 1
ATOM 719 C CA . PHE A 1 87 ? 4.971 -22.184 -15.699 1.00 89.88 87 PHE A CA 1
ATOM 720 C C . PHE A 1 87 ? 3.870 -22.451 -14.670 1.00 89.88 87 PHE A C 1
ATOM 722 O O . PHE A 1 87 ? 2.881 -21.714 -14.596 1.00 89.88 87 PHE A O 1
ATOM 729 N N . ASP A 1 88 ? 4.100 -23.459 -13.827 1.00 90.19 88 ASP A N 1
ATOM 730 C CA . ASP A 1 88 ? 3.241 -23.764 -12.687 1.00 90.19 88 ASP A CA 1
ATOM 731 C C . ASP A 1 88 ? 3.129 -22.590 -11.706 1.00 90.19 88 ASP A C 1
ATOM 733 O O . ASP A 1 88 ? 4.014 -21.735 -11.587 1.00 90.19 88 ASP A O 1
ATOM 737 N N . SER A 1 89 ? 2.023 -22.558 -10.960 1.00 84.12 89 SER A N 1
ATOM 738 C CA . SER A 1 89 ? 1.657 -21.453 -10.062 1.00 84.12 89 SER A CA 1
ATOM 739 C C . SER A 1 89 ? 2.701 -21.155 -8.981 1.00 84.12 89 SER A C 1
ATOM 741 O O . SER A 1 89 ? 2.827 -20.002 -8.557 1.00 84.12 89 SER A O 1
ATOM 743 N N . HIS A 1 90 ? 3.470 -22.164 -8.570 1.00 83.94 90 HIS A N 1
ATOM 744 C CA . HIS A 1 90 ? 4.518 -22.053 -7.559 1.00 83.94 90 HIS A 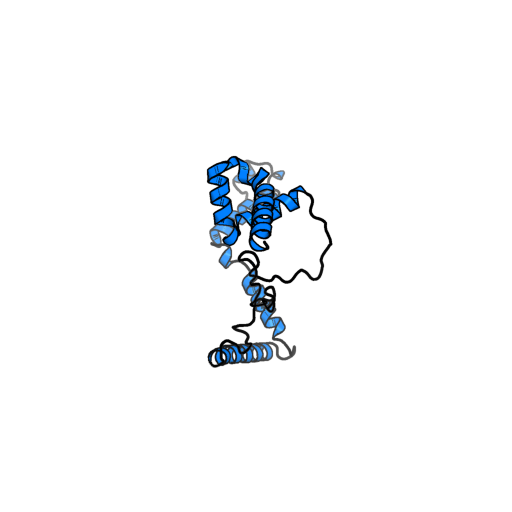CA 1
ATOM 745 C C . HIS A 1 90 ? 5.841 -21.482 -8.097 1.00 83.94 90 HIS A C 1
ATOM 747 O O . HIS A 1 90 ? 6.710 -21.118 -7.307 1.00 83.94 90 HIS A O 1
ATOM 753 N N . VAL A 1 91 ? 6.037 -21.397 -9.420 1.00 87.31 91 VAL A N 1
ATOM 754 C CA . VAL A 1 91 ? 7.293 -20.900 -10.003 1.00 87.31 91 VAL A CA 1
ATOM 755 C C . VAL A 1 91 ? 7.338 -19.374 -9.909 1.00 87.31 91 VAL A C 1
ATOM 757 O O . VAL A 1 91 ? 6.510 -18.705 -10.531 1.00 87.31 91 VAL A O 1
ATOM 760 N N . PRO A 1 92 ? 8.295 -18.771 -9.185 1.00 83.69 92 PRO A N 1
ATOM 761 C CA . PRO A 1 92 ? 8.323 -17.328 -8.978 1.00 83.69 92 PRO A CA 1
ATOM 762 C C . PRO A 1 92 ? 8.556 -16.571 -10.294 1.00 83.69 92 PRO A C 1
ATOM 764 O O . PRO A 1 92 ? 9.578 -16.707 -10.958 1.00 83.69 92 PRO A O 1
ATOM 767 N N . CYS A 1 93 ? 7.599 -15.719 -10.639 1.00 85.69 93 CYS A N 1
ATOM 768 C CA . CYS A 1 93 ? 7.492 -14.956 -11.874 1.00 85.69 93 CYS A CA 1
ATOM 769 C C . CYS A 1 93 ? 6.990 -13.535 -11.580 1.00 85.69 93 CYS A C 1
ATOM 771 O O . CYS A 1 93 ? 6.454 -13.240 -10.515 1.00 85.69 93 CYS A O 1
ATOM 773 N N . ALA A 1 94 ? 7.090 -12.626 -12.554 1.00 79.56 94 ALA A N 1
ATOM 774 C CA . ALA A 1 94 ? 6.555 -11.268 -12.397 1.00 79.56 94 ALA A CA 1
ATOM 775 C C . ALA A 1 94 ? 5.042 -11.240 -12.081 1.00 79.56 94 ALA A C 1
ATOM 777 O O . ALA A 1 94 ? 4.587 -10.312 -11.417 1.00 79.56 94 ALA A O 1
ATOM 778 N N . ARG A 1 95 ? 4.294 -12.258 -12.532 1.00 82.31 95 ARG A N 1
ATOM 779 C CA . ARG A 1 95 ? 2.840 -12.407 -12.363 1.00 82.31 95 ARG A CA 1
ATOM 780 C C . ARG A 1 95 ? 2.418 -12.808 -10.947 1.00 82.31 95 ARG A C 1
ATOM 782 O O . ARG A 1 95 ? 1.445 -12.267 -10.439 1.00 82.31 95 ARG A O 1
ATOM 789 N N . ASN A 1 96 ? 3.127 -13.745 -10.319 1.00 80.75 96 ASN A N 1
ATOM 790 C CA . ASN A 1 96 ? 2.810 -14.249 -8.975 1.00 80.75 96 ASN A CA 1
ATOM 791 C C . ASN A 1 96 ? 3.706 -13.642 -7.885 1.00 80.75 96 ASN A C 1
ATOM 793 O O . ASN A 1 96 ? 3.587 -14.008 -6.718 1.00 80.75 96 ASN A O 1
ATOM 797 N N . ARG A 1 97 ? 4.597 -12.706 -8.240 1.00 74.62 97 ARG A N 1
ATOM 798 C CA . ARG A 1 97 ? 5.419 -11.999 -7.264 1.00 74.62 97 ARG A CA 1
ATOM 799 C C . ARG A 1 97 ? 4.505 -11.240 -6.294 1.00 74.62 97 ARG A C 1
ATOM 801 O O . ARG A 1 97 ? 3.786 -10.340 -6.739 1.00 74.62 97 ARG A O 1
ATOM 808 N N . PRO A 1 98 ? 4.558 -11.534 -4.984 1.00 69.56 98 PRO A N 1
ATOM 809 C CA . PRO A 1 98 ? 3.756 -10.813 -4.009 1.00 69.56 98 PRO A CA 1
ATOM 810 C C . PRO A 1 98 ? 4.106 -9.322 -4.034 1.00 69.56 98 PRO A C 1
ATOM 812 O O . PRO A 1 98 ? 5.232 -8.922 -4.363 1.00 69.56 98 PRO A O 1
ATOM 815 N N . ASN A 1 99 ? 3.123 -8.479 -3.701 1.00 65.88 99 ASN A N 1
ATOM 816 C CA . ASN A 1 99 ? 3.344 -7.044 -3.542 1.00 65.88 99 ASN A CA 1
ATOM 817 C C . ASN A 1 99 ? 4.534 -6.825 -2.593 1.00 65.88 99 ASN A C 1
ATOM 819 O O . ASN A 1 99 ? 4.707 -7.567 -1.634 1.00 65.88 99 ASN A O 1
ATOM 823 N N . ARG A 1 100 ? 5.346 -5.785 -2.822 1.00 61.84 100 ARG A N 1
ATOM 824 C CA . ARG A 1 100 ? 6.510 -5.445 -1.977 1.00 61.84 100 ARG A CA 1
ATOM 825 C C . ARG A 1 100 ? 6.179 -5.307 -0.484 1.00 61.84 100 ARG A C 1
ATOM 827 O O . ARG A 1 100 ? 7.100 -5.346 0.329 1.00 61.84 100 ARG A O 1
ATOM 834 N N . HIS A 1 101 ? 4.907 -5.096 -0.156 1.00 59.88 101 HIS A N 1
ATOM 835 C CA . HIS A 1 101 ? 4.400 -4.964 1.207 1.00 59.88 101 HIS A CA 1
ATOM 836 C C . HIS A 1 101 ? 3.894 -6.283 1.806 1.00 59.88 101 HIS A C 1
ATOM 838 O O . HIS A 1 101 ? 3.806 -6.365 3.026 1.00 59.88 101 HIS A O 1
ATOM 844 N N . ASN A 1 102 ? 3.620 -7.292 0.974 1.00 60.22 102 ASN A N 1
ATOM 845 C CA . ASN A 1 102 ? 3.175 -8.613 1.401 1.00 60.22 102 ASN A CA 1
ATOM 846 C C . ASN A 1 102 ? 4.422 -9.456 1.667 1.00 60.22 102 ASN A C 1
ATOM 848 O O . ASN A 1 102 ? 5.145 -9.828 0.739 1.00 60.22 102 ASN A O 1
ATOM 852 N N . VAL A 1 103 ? 4.709 -9.711 2.938 1.00 60.00 103 VAL A N 1
ATOM 853 C CA . VAL A 1 103 ? 5.796 -10.612 3.328 1.00 60.00 103 VAL A CA 1
ATOM 854 C C . VAL A 1 103 ? 5.262 -12.035 3.228 1.00 60.00 103 VAL A C 1
ATOM 856 O O . VAL A 1 103 ? 4.224 -12.328 3.791 1.00 60.00 103 VAL A O 1
ATOM 859 N N . VAL A 1 104 ? 5.931 -12.945 2.526 1.00 59.16 104 VAL A N 1
ATOM 860 C CA . VAL A 1 104 ? 5.587 -14.368 2.672 1.00 59.16 104 VAL A CA 1
ATOM 861 C C . VAL A 1 104 ? 6.132 -14.788 4.033 1.00 59.16 104 VAL A C 1
ATOM 863 O O . VAL A 1 104 ? 7.343 -14.910 4.188 1.00 59.16 104 VAL A O 1
ATOM 866 N N . ILE A 1 105 ? 5.264 -14.880 5.040 1.00 60.44 105 ILE A N 1
ATOM 867 C CA . ILE A 1 105 ? 5.608 -15.503 6.319 1.00 60.44 105 ILE A CA 1
ATOM 868 C C . ILE A 1 105 ? 5.263 -16.982 6.178 1.00 60.44 105 ILE A C 1
ATOM 870 O O . ILE A 1 105 ? 4.173 -17.310 5.710 1.00 60.44 105 ILE A O 1
ATOM 874 N N . GLU A 1 106 ? 6.194 -17.861 6.545 1.00 59.25 106 GLU A N 1
ATOM 875 C CA . GLU A 1 106 ? 5.888 -19.275 6.754 1.00 59.25 106 GLU A CA 1
ATOM 876 C C . GLU A 1 106 ? 4.884 -19.360 7.905 1.00 59.25 106 GLU A C 1
ATOM 878 O O . GLU A 1 106 ? 5.215 -19.108 9.062 1.00 59.25 106 GLU A O 1
ATOM 883 N N . ILE A 1 107 ? 3.623 -19.602 7.561 1.00 61.88 107 ILE A N 1
ATOM 884 C CA . ILE A 1 107 ? 2.567 -19.818 8.541 1.00 61.88 107 ILE A CA 1
ATOM 885 C C . ILE A 1 107 ? 2.767 -21.225 9.095 1.00 61.88 107 ILE A C 1
ATOM 887 O O . ILE A 1 107 ? 2.766 -22.186 8.326 1.00 61.88 107 ILE A O 1
ATOM 891 N N . ASP A 1 108 ? 2.927 -21.337 10.413 1.00 63.12 108 ASP A N 1
ATOM 892 C CA . ASP A 1 108 ? 2.892 -22.626 11.096 1.00 63.12 108 ASP A CA 1
ATOM 893 C C . ASP A 1 108 ? 1.494 -23.250 10.902 1.00 63.12 108 ASP A C 1
ATOM 895 O O . ASP A 1 108 ? 0.502 -22.659 11.344 1.00 63.12 108 ASP A O 1
ATOM 899 N N . PRO A 1 109 ? 1.374 -24.422 10.249 1.00 65.62 109 PRO A N 1
ATOM 900 C CA . PRO A 1 109 ? 0.088 -25.085 10.046 1.00 65.62 109 PRO A CA 1
ATOM 901 C C . PRO A 1 109 ? -0.633 -25.433 11.354 1.00 65.62 109 PRO A C 1
ATOM 903 O O . PRO A 1 109 ? -1.851 -25.601 11.341 1.00 65.62 109 PRO A O 1
ATOM 906 N N . LEU A 1 110 ? 0.098 -25.552 12.469 1.00 69.25 110 LEU A N 1
ATOM 907 C CA . LEU A 1 110 ? -0.470 -25.855 13.784 1.00 69.25 110 LEU A CA 1
ATOM 908 C C . LEU A 1 110 ? -1.166 -24.645 14.420 1.00 69.25 110 LEU A C 1
ATOM 910 O O . LEU A 1 110 ? -2.053 -24.825 15.252 1.00 69.25 110 LEU A O 1
ATOM 914 N N . TYR A 1 111 ? -0.800 -23.426 14.012 1.00 66.12 111 TYR A N 1
ATOM 915 C CA . TYR A 1 111 ? -1.330 -22.177 14.560 1.00 66.12 111 TYR A CA 1
ATOM 916 C C . TYR A 1 111 ? -1.604 -21.170 13.435 1.00 66.12 111 TYR A C 1
ATOM 918 O O . TYR A 1 111 ? -0.860 -20.195 13.271 1.00 66.12 111 TYR A O 1
ATOM 926 N N . PRO A 1 112 ? -2.670 -21.381 12.639 1.00 67.25 112 PRO A N 1
ATOM 927 C CA . PRO A 1 112 ? -3.050 -20.428 11.609 1.00 67.25 112 PRO A CA 1
ATOM 928 C C . PRO A 1 112 ? -3.333 -19.049 12.235 1.00 67.25 112 PRO A C 1
ATOM 930 O O . PRO A 1 112 ? -3.973 -18.966 13.288 1.00 67.25 112 PRO A O 1
ATOM 933 N N . PRO A 1 113 ? -2.861 -17.947 11.621 1.00 70.69 113 PRO A N 1
ATOM 934 C CA . PRO A 1 113 ? -3.113 -16.608 12.129 1.00 70.69 113 PRO A CA 1
ATOM 935 C C . PRO A 1 113 ? -4.613 -16.309 12.087 1.00 70.69 113 PRO A C 1
ATOM 937 O O . PRO A 1 113 ? -5.303 -16.722 11.154 1.00 70.69 113 PRO A O 1
ATOM 940 N N . MET A 1 114 ? -5.101 -15.538 13.065 1.00 71.06 114 MET A N 1
ATOM 941 C CA . MET A 1 114 ? -6.484 -15.047 13.047 1.00 71.06 114 MET A CA 1
ATOM 942 C C . MET A 1 114 ? -6.776 -14.323 11.731 1.00 71.06 114 MET A C 1
ATOM 944 O O . MET A 1 114 ? -5.888 -13.669 11.172 1.00 71.06 114 MET A O 1
ATOM 948 N N . SER A 1 115 ? -8.028 -14.359 11.273 1.00 79.19 115 SER A N 1
ATOM 949 C CA . SER A 1 115 ? -8.433 -13.773 9.990 1.00 79.19 115 SER A CA 1
ATOM 950 C C . SER A 1 115 ? -8.021 -12.300 9.839 1.00 79.19 115 SER A C 1
ATOM 952 O O . SER A 1 115 ? -7.672 -11.865 8.744 1.00 79.19 115 SER A O 1
ATOM 954 N N . VAL A 1 116 ? -8.001 -11.525 10.928 1.00 78.38 116 VAL A N 1
ATOM 955 C CA . VAL A 1 116 ? -7.591 -10.103 10.933 1.00 78.38 116 VAL A CA 1
ATOM 956 C C . VAL A 1 116 ? -6.090 -9.913 10.658 1.00 78.38 116 VAL A C 1
ATOM 958 O O . VAL A 1 116 ? -5.671 -8.861 10.179 1.00 78.38 116 VAL A O 1
ATOM 961 N N . PHE A 1 117 ? -5.269 -10.932 10.918 1.00 74.56 117 PHE A N 1
ATOM 962 C CA . PHE A 1 117 ? -3.811 -10.907 10.765 1.00 74.56 117 PHE A CA 1
ATOM 963 C C . PHE A 1 117 ? -3.310 -11.789 9.612 1.00 74.56 117 PHE A C 1
ATOM 965 O O . PHE A 1 117 ? -2.130 -12.133 9.555 1.00 74.56 117 PHE A O 1
ATOM 972 N N . ASN A 1 118 ? -4.181 -12.126 8.658 1.00 72.12 118 ASN A N 1
ATOM 973 C CA . ASN A 1 118 ? -3.839 -12.973 7.512 1.00 72.12 118 ASN A CA 1
ATOM 974 C C . ASN A 1 118 ? -2.922 -12.294 6.473 1.00 72.12 118 ASN A C 1
ATOM 976 O O . ASN A 1 118 ? -2.371 -12.970 5.604 1.00 72.12 118 ASN A O 1
ATOM 980 N N . GLN A 1 119 ? -2.739 -10.971 6.553 1.00 68.44 119 GLN A N 1
ATOM 981 C CA . GLN A 1 119 ? -1.846 -10.213 5.681 1.00 68.44 119 GLN A CA 1
ATOM 982 C C . GLN A 1 119 ? -0.619 -9.715 6.446 1.00 68.44 119 GLN A C 1
ATOM 984 O O . GLN A 1 119 ? -0.645 -8.643 7.057 1.00 68.44 119 GLN A O 1
ATOM 989 N N . PRO A 1 120 ? 0.492 -10.458 6.392 1.00 65.69 120 PRO A N 1
ATOM 990 C CA . PRO A 1 120 ? 1.755 -9.992 6.942 1.00 65.69 120 PRO A CA 1
ATOM 991 C C . PRO A 1 120 ? 2.277 -8.756 6.197 1.00 65.69 120 PRO A C 1
ATOM 993 O O . PRO A 1 120 ? 2.687 -8.808 5.033 1.00 65.69 120 PRO A O 1
ATOM 996 N N . GLY A 1 121 ? 2.285 -7.626 6.901 1.00 63.00 121 GLY A N 1
ATOM 997 C CA . GLY A 1 121 ? 2.846 -6.370 6.419 1.00 63.00 121 GLY A CA 1
ATOM 998 C C . GLY A 1 121 ? 4.338 -6.242 6.727 1.00 63.00 121 GLY A C 1
ATOM 999 O O . GLY A 1 121 ? 4.809 -6.609 7.805 1.00 63.00 121 GLY A O 1
ATOM 1000 N N . ARG A 1 122 ? 5.102 -5.646 5.806 1.00 66.06 122 ARG A N 1
ATOM 1001 C CA . ARG A 1 122 ? 6.478 -5.219 6.096 1.00 66.06 122 ARG A CA 1
ATOM 1002 C C . ARG A 1 122 ? 6.475 -3.870 6.818 1.00 66.06 122 ARG A C 1
ATOM 1004 O O . ARG A 1 122 ? 6.043 -2.869 6.251 1.00 66.06 122 ARG A O 1
ATOM 1011 N N . GLY A 1 123 ? 7.025 -3.823 8.032 1.00 65.25 123 GLY A N 1
ATOM 1012 C CA . GLY A 1 123 ? 7.259 -2.559 8.737 1.00 65.25 123 GLY A CA 1
ATOM 1013 C C . GLY A 1 123 ? 8.170 -1.609 7.946 1.00 65.25 123 GLY A C 1
ATOM 1014 O O . GLY A 1 123 ? 9.079 -2.052 7.237 1.00 65.25 123 GLY A O 1
ATOM 1015 N N . SER A 1 124 ? 7.931 -0.299 8.069 1.00 72.38 124 SER A N 1
ATOM 1016 C CA . SER A 1 124 ? 8.807 0.731 7.491 1.00 72.38 124 SER A CA 1
ATOM 1017 C C . SER A 1 124 ? 10.248 0.560 7.983 1.00 72.38 124 SER A C 1
ATOM 1019 O O . SER A 1 124 ? 10.469 0.228 9.149 1.00 72.38 124 SER A O 1
ATOM 1021 N N . LYS A 1 125 ? 11.225 0.796 7.096 1.00 75.94 125 LYS A N 1
ATOM 1022 C CA . LYS A 1 125 ? 12.657 0.763 7.445 1.00 75.94 125 LYS A CA 1
ATOM 1023 C C . LYS A 1 125 ? 13.007 1.855 8.456 1.00 75.94 125 LYS A C 1
ATOM 1025 O O . LYS A 1 125 ? 13.738 1.589 9.403 1.00 75.94 125 LYS A O 1
ATOM 1030 N N . ASP A 1 126 ? 12.419 3.033 8.272 1.00 77.06 126 ASP A N 1
ATOM 1031 C CA . ASP A 1 126 ? 12.530 4.147 9.202 1.00 77.06 126 ASP A CA 1
ATOM 1032 C C . ASP A 1 126 ? 11.320 4.102 10.129 1.00 77.06 126 ASP A C 1
ATOM 1034 O O . ASP A 1 126 ? 10.189 4.384 9.719 1.00 77.06 126 ASP A O 1
ATOM 1038 N N . ARG A 1 127 ? 11.550 3.668 11.372 1.00 74.19 127 ARG A N 1
ATOM 1039 C CA . ARG A 1 127 ? 10.515 3.577 12.402 1.00 74.19 127 ARG A CA 1
ATOM 1040 C C . ARG A 1 127 ? 10.949 4.336 13.642 1.00 74.19 127 ARG A C 1
ATOM 1042 O O . ARG A 1 127 ? 11.927 3.974 14.292 1.00 74.19 127 ARG A O 1
ATOM 1049 N N . THR A 1 128 ? 10.158 5.325 14.026 1.00 80.06 128 THR A N 1
ATOM 1050 C CA . THR A 1 128 ? 10.213 5.896 15.368 1.00 80.06 128 THR A CA 1
ATOM 1051 C C . THR A 1 128 ? 9.454 4.973 16.318 1.00 80.06 128 THR A C 1
ATOM 1053 O O . THR A 1 128 ? 8.325 4.559 16.054 1.00 80.06 128 THR A O 1
ATOM 1056 N N . LYS A 1 129 ? 10.095 4.580 17.424 1.00 80.69 129 LYS A N 1
ATOM 1057 C CA . LYS A 1 129 ? 9.405 3.848 18.489 1.00 80.69 129 LYS A CA 1
ATOM 1058 C C . LYS A 1 129 ? 8.570 4.860 19.269 1.00 80.69 129 LYS A C 1
ATOM 1060 O O . LYS A 1 129 ? 9.125 5.691 19.978 1.00 80.69 129 LYS A O 1
ATOM 1065 N N . ARG A 1 130 ? 7.251 4.788 19.125 1.00 87.62 130 ARG A N 1
ATOM 1066 C CA . ARG A 1 130 ? 6.289 5.513 19.957 1.00 87.62 130 ARG A CA 1
ATOM 1067 C C . ARG A 1 130 ? 5.459 4.487 20.720 1.00 87.62 130 ARG A C 1
ATOM 1069 O O . ARG A 1 130 ? 4.942 3.552 20.114 1.00 87.62 130 ARG A O 1
ATOM 1076 N N . GLY A 1 131 ? 5.355 4.659 22.034 1.00 86.56 131 GLY A N 1
ATOM 1077 C CA . GLY A 1 131 ? 4.391 3.914 22.839 1.00 86.56 131 GLY A CA 1
ATOM 1078 C C . GLY A 1 131 ? 2.974 4.398 22.541 1.00 86.56 131 GLY A C 1
ATOM 1079 O O . GLY A 1 131 ? 2.760 5.599 22.364 1.00 86.56 131 GLY A O 1
ATOM 1080 N N . LEU A 1 132 ? 2.021 3.472 22.463 1.00 88.31 132 LEU A N 1
ATOM 1081 C CA . LEU A 1 132 ? 0.604 3.818 22.383 1.00 88.31 132 LEU A CA 1
ATOM 1082 C C . LEU A 1 132 ? 0.132 4.299 23.758 1.00 88.31 132 LEU A C 1
ATOM 1084 O O . LEU A 1 132 ? 0.479 3.710 24.781 1.00 88.31 132 LEU A O 1
ATOM 1088 N N . SER A 1 133 ? -0.666 5.360 23.779 1.00 94.44 133 SER A N 1
ATOM 1089 C CA . SER A 1 133 ? -1.413 5.767 24.969 1.00 94.44 133 SER A CA 1
ATOM 1090 C C . SER A 1 133 ? -2.463 4.717 25.336 1.00 94.44 133 SER A C 1
ATOM 1092 O O . SER A 1 133 ? -2.901 3.934 24.491 1.00 94.44 133 SER A O 1
ATOM 1094 N N . SER A 1 134 ? -2.932 4.731 26.585 1.00 90.56 134 SER A N 1
ATOM 1095 C CA . SER A 1 134 ? -3.973 3.805 27.051 1.00 90.56 134 SER A CA 1
ATOM 1096 C C . SER A 1 134 ? -5.249 3.877 26.204 1.00 90.56 134 SER A C 1
ATOM 1098 O O . SER A 1 134 ? -5.887 2.856 25.960 1.00 90.56 134 SER A O 1
ATOM 1100 N N . MET A 1 135 ? -5.601 5.069 25.707 1.00 90.56 135 MET A N 1
ATOM 1101 C CA . MET A 1 135 ? -6.763 5.261 24.836 1.00 90.56 135 MET A CA 1
ATOM 1102 C C . MET A 1 135 ? -6.536 4.681 23.435 1.00 90.56 135 MET A C 1
ATOM 1104 O O . MET A 1 135 ? -7.412 4.002 22.904 1.00 90.56 135 MET A O 1
ATOM 1108 N N . GLU A 1 136 ? -5.357 4.906 22.843 1.00 92.19 136 GLU A N 1
ATOM 1109 C CA . GLU A 1 136 ? -4.990 4.302 21.554 1.00 92.19 136 GLU A CA 1
ATOM 1110 C C . GLU A 1 136 ? -4.949 2.773 21.657 1.00 92.19 136 GLU A C 1
ATOM 1112 O O . GLU A 1 136 ? -5.443 2.089 20.764 1.00 92.19 136 GLU A O 1
ATOM 1117 N N . TYR A 1 137 ? -4.420 2.239 22.761 1.00 90.75 137 TYR A N 1
ATOM 1118 C CA . TYR A 1 137 ? -4.381 0.802 23.012 1.00 90.75 137 TYR A CA 1
ATOM 1119 C C . TYR A 1 137 ? -5.789 0.213 23.128 1.00 90.75 137 TYR A C 1
ATOM 1121 O O . TYR A 1 137 ? -6.097 -0.760 22.444 1.00 90.75 137 TYR A O 1
ATOM 1129 N N . LYS A 1 138 ? -6.670 0.838 23.924 1.00 90.25 138 LYS A N 1
ATOM 1130 C CA . LYS A 1 138 ? -8.071 0.412 24.056 1.00 90.25 138 LYS A CA 1
ATOM 1131 C C . LYS A 1 138 ? -8.806 0.464 22.716 1.00 90.25 138 LYS A C 1
ATOM 1133 O O . LYS A 1 138 ? -9.520 -0.467 22.361 1.00 90.25 138 LYS A O 1
ATOM 1138 N N . SER A 1 139 ? -8.597 1.530 21.944 1.00 90.6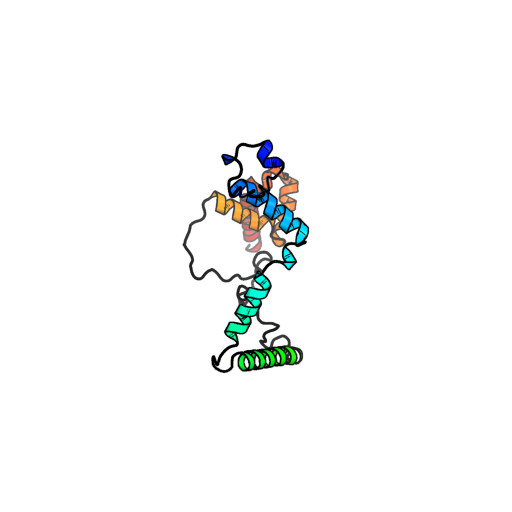2 139 SER A N 1
ATOM 1139 C CA . SER A 1 139 ? -9.184 1.681 20.610 1.00 90.62 139 SER A CA 1
ATOM 1140 C C . SER A 1 139 ? -8.708 0.589 19.644 1.00 90.62 139 SER A C 1
ATOM 1142 O O . SER A 1 139 ? -9.526 -0.058 18.994 1.00 90.62 139 SER A O 1
ATOM 1144 N N . ALA A 1 140 ? -7.398 0.324 19.595 1.00 90.81 140 ALA A N 1
ATOM 1145 C CA . ALA A 1 140 ? -6.822 -0.719 18.749 1.00 90.81 140 ALA A CA 1
ATOM 1146 C C . ALA A 1 140 ? -7.293 -2.124 19.159 1.00 90.81 140 ALA A C 1
ATOM 1148 O O . ALA A 1 140 ? -7.665 -2.914 18.294 1.00 90.81 140 ALA A O 1
ATOM 1149 N N . SER A 1 141 ? -7.318 -2.412 20.464 1.00 90.81 141 SER A N 1
ATOM 1150 C CA . SER A 1 141 ? -7.805 -3.678 21.025 1.00 90.81 141 SER A CA 1
ATOM 1151 C C . SER A 1 141 ? -9.263 -3.922 20.629 1.00 90.81 141 SER A C 1
ATOM 1153 O O . SER A 1 141 ? -9.574 -4.931 19.996 1.00 90.81 141 SER A O 1
ATOM 1155 N N . ASN A 1 142 ? -10.136 -2.937 20.871 1.00 90.50 142 ASN A N 1
ATOM 1156 C CA . ASN A 1 142 ? -11.536 -2.992 20.454 1.00 90.50 142 ASN A CA 1
ATOM 1157 C C . ASN A 1 142 ? -11.661 -3.201 18.942 1.00 90.50 142 ASN A C 1
ATOM 1159 O O . ASN A 1 142 ? -12.403 -4.071 18.503 1.00 90.50 142 ASN A O 1
ATOM 1163 N N . HIS A 1 143 ? -10.913 -2.454 18.131 1.00 90.12 143 HIS A N 1
ATOM 1164 C CA . HIS A 1 143 ? -10.968 -2.607 16.680 1.00 90.12 143 HIS A CA 1
ATOM 1165 C C . HIS A 1 143 ? -10.624 -4.036 16.240 1.00 90.12 143 HIS A C 1
ATOM 1167 O O . HIS A 1 143 ? -11.312 -4.591 15.386 1.00 90.12 143 HIS A O 1
ATOM 1173 N N . VAL A 1 144 ? -9.578 -4.640 16.810 1.00 89.94 144 VAL A N 1
ATOM 1174 C CA . VAL A 1 144 ? -9.197 -6.022 16.491 1.00 89.94 144 VAL A CA 1
ATOM 1175 C C . VAL A 1 144 ? -10.309 -6.990 16.886 1.00 89.94 144 VAL A C 1
ATOM 1177 O O . VAL A 1 144 ? -10.727 -7.780 16.047 1.00 89.94 144 VAL A O 1
ATOM 1180 N N . LEU A 1 145 ? -10.825 -6.906 18.115 1.00 90.44 145 LEU A N 1
ATOM 1181 C CA . LEU A 1 145 ? -11.849 -7.830 18.613 1.00 90.44 145 LEU A CA 1
ATOM 1182 C C . LEU A 1 145 ? -13.163 -7.735 17.825 1.00 90.44 145 LEU A C 1
ATOM 1184 O O . LEU A 1 145 ? -13.730 -8.756 17.452 1.00 90.44 145 LEU A O 1
ATOM 1188 N N . LEU A 1 146 ? -13.624 -6.520 17.524 1.00 89.62 146 LEU A N 1
ATOM 1189 C CA . LEU A 1 146 ? -14.901 -6.292 16.839 1.00 89.62 146 LEU A CA 1
ATOM 1190 C C . LEU A 1 146 ? -14.881 -6.709 15.365 1.00 89.62 146 LEU A C 1
ATOM 1192 O O . LEU A 1 146 ? -15.925 -7.051 14.819 1.00 89.62 146 LEU A O 1
ATOM 1196 N N . ASN A 1 147 ? -13.712 -6.675 14.722 1.00 89.19 147 ASN A N 1
ATOM 1197 C CA . ASN A 1 147 ? -13.553 -7.052 13.314 1.00 89.19 147 ASN A CA 1
ATOM 1198 C C . ASN A 1 147 ? -13.054 -8.490 13.130 1.00 89.19 147 ASN A C 1
ATOM 1200 O O . ASN A 1 147 ? -12.821 -8.905 11.998 1.00 89.19 147 ASN A O 1
ATOM 1204 N N . CYS A 1 148 ? -12.871 -9.244 14.215 1.00 88.75 148 CYS A N 1
ATOM 1205 C CA . CYS A 1 148 ? -12.439 -10.633 14.165 1.00 88.75 148 CYS A CA 1
ATOM 1206 C C . CYS A 1 148 ? -13.661 -11.552 13.996 1.00 88.75 148 CYS A C 1
ATOM 1208 O O . CYS A 1 148 ? -14.509 -11.583 14.896 1.00 88.75 148 CYS A O 1
ATOM 1210 N N . PRO A 1 149 ? -13.794 -12.287 12.873 1.00 88.19 149 PRO A N 1
ATOM 1211 C CA . PRO A 1 149 ? -14.870 -13.260 12.669 1.00 88.19 149 PRO A CA 1
ATOM 1212 C C . PRO A 1 149 ? -14.973 -14.292 13.798 1.00 88.19 149 PRO A C 1
ATOM 1214 O O . PRO A 1 149 ? -16.068 -14.628 14.239 1.00 88.19 149 PRO A O 1
ATOM 1217 N N . GLU A 1 150 ? -13.830 -14.740 14.309 1.00 87.69 150 GLU A N 1
ATOM 1218 C CA . GLU A 1 150 ? -13.699 -15.739 15.369 1.00 87.69 150 GLU A CA 1
ATOM 1219 C C . GLU A 1 150 ? -14.269 -15.247 16.713 1.00 87.69 150 GLU A C 1
ATOM 1221 O O . GLU A 1 150 ? -14.680 -16.049 17.549 1.00 87.69 150 GLU A O 1
ATOM 1226 N N . VAL A 1 151 ? -14.335 -13.926 16.914 1.00 89.62 151 VAL A N 1
ATOM 1227 C CA . VAL A 1 151 ? -14.845 -13.286 18.140 1.00 89.62 151 VAL A CA 1
ATOM 1228 C C . VAL A 1 151 ? -16.340 -12.942 18.034 1.00 89.62 151 VAL A C 1
ATOM 1230 O O . VAL A 1 151 ? -16.988 -12.702 19.052 1.00 89.62 151 VAL A O 1
ATOM 1233 N N . GLN A 1 152 ? -16.933 -12.972 16.833 1.00 90.12 152 GLN A N 1
ATOM 1234 C CA . GLN A 1 152 ? -18.347 -12.617 16.622 1.00 90.12 152 GLN A CA 1
ATOM 1235 C C . GLN A 1 152 ? -19.346 -13.408 17.482 1.00 90.12 152 GLN A C 1
ATOM 1237 O O . GLN A 1 152 ? -20.287 -12.786 17.975 1.00 90.12 152 GLN A O 1
ATOM 1242 N N . PRO A 1 153 ? -19.182 -14.728 17.716 1.00 91.38 153 PRO A N 1
ATOM 1243 C CA . PRO A 1 153 ? -20.102 -15.470 18.580 1.00 91.38 153 PRO A CA 1
ATOM 1244 C C . PRO A 1 153 ? -20.157 -14.884 19.996 1.00 91.38 153 PRO A C 1
ATOM 1246 O O . PRO A 1 153 ? -21.233 -14.585 20.503 1.00 91.38 153 PRO A O 1
ATOM 1249 N N . PHE A 1 154 ? -18.991 -14.594 20.580 1.00 90.25 154 PHE A N 1
ATOM 1250 C CA . PHE A 1 154 ? -18.879 -13.987 21.908 1.00 90.25 154 PHE A CA 1
ATOM 1251 C C . PHE A 1 154 ? -19.462 -12.577 21.956 1.00 90.25 154 PHE A C 1
ATOM 1253 O O . PHE A 1 154 ? -20.047 -12.173 22.959 1.00 90.25 154 PHE A O 1
ATOM 1260 N N . LEU A 1 155 ? -19.305 -11.816 20.872 1.00 90.62 155 LEU A N 1
ATOM 1261 C CA . LEU A 1 155 ? -19.892 -10.489 20.763 1.00 90.62 155 LEU A CA 1
ATOM 1262 C C . LEU A 1 155 ? -21.423 -10.549 20.764 1.00 90.62 155 LEU A C 1
ATOM 1264 O O . LEU A 1 155 ? -22.063 -9.765 21.463 1.00 90.62 155 LEU A O 1
ATOM 1268 N N . ASN A 1 156 ? -22.009 -11.483 20.016 1.00 92.12 156 ASN A N 1
ATOM 1269 C CA . ASN A 1 156 ? -23.457 -11.667 19.973 1.00 92.12 156 ASN A CA 1
ATOM 1270 C C . ASN A 1 156 ? -24.006 -12.089 21.341 1.00 92.12 156 ASN A C 1
ATOM 1272 O O . ASN A 1 156 ? -24.996 -11.519 21.803 1.00 92.12 156 ASN A O 1
ATOM 1276 N N . ASP A 1 157 ? -23.321 -13.010 22.023 1.00 91.31 157 ASP A N 1
ATOM 1277 C CA . ASP A 1 157 ? -23.683 -13.436 23.376 1.00 91.31 157 ASP A CA 1
ATOM 1278 C C . ASP A 1 157 ? -23.623 -12.263 24.359 1.00 91.31 157 ASP A C 1
ATOM 1280 O O . ASP A 1 157 ? -24.572 -12.025 25.109 1.00 91.31 157 ASP A O 1
ATOM 1284 N N . PHE A 1 158 ? -22.560 -11.460 24.304 1.00 91.88 158 PHE A N 1
ATOM 1285 C CA . PHE A 1 158 ? -22.426 -10.270 25.137 1.00 91.88 158 PHE A CA 1
ATOM 1286 C C . PHE A 1 158 ? -23.538 -9.246 24.872 1.00 91.88 158 PHE A C 1
ATOM 1288 O O . PHE A 1 158 ? -24.153 -8.732 25.806 1.00 91.88 158 PHE A O 1
ATOM 1295 N N . VAL A 1 159 ? -23.834 -8.963 23.602 1.00 92.38 159 VAL A N 1
ATOM 1296 C CA . VAL A 1 159 ? -24.902 -8.032 23.213 1.00 92.38 159 VAL A CA 1
ATOM 1297 C C . VAL A 1 159 ? -26.268 -8.537 23.676 1.00 92.38 159 VAL A C 1
ATOM 1299 O O . VAL A 1 159 ? -27.086 -7.726 24.106 1.00 92.38 159 VAL A O 1
ATOM 1302 N N . SER A 1 160 ? -26.511 -9.849 23.646 1.00 91.62 160 SER A N 1
ATOM 1303 C CA . SER A 1 160 ? -27.765 -10.428 24.138 1.00 91.62 160 SER A CA 1
ATOM 1304 C C . SER A 1 160 ? -27.967 -10.218 25.646 1.00 91.62 160 SER A C 1
ATOM 1306 O O . SER A 1 160 ? -29.096 -10.021 26.089 1.00 91.62 160 SER A O 1
ATOM 1308 N N . GLN A 1 161 ? -26.881 -10.205 26.427 1.00 91.00 161 GLN A N 1
ATOM 1309 C CA . GLN A 1 161 ? -26.922 -10.089 27.889 1.00 91.00 161 GLN A CA 1
ATOM 1310 C C . GLN A 1 161 ? -26.870 -8.636 28.381 1.00 91.00 161 GLN A C 1
ATOM 1312 O O . GLN A 1 161 ? -27.594 -8.265 29.302 1.00 91.00 161 GLN A O 1
ATOM 1317 N N . PHE A 1 162 ? -26.015 -7.809 27.777 1.00 90.19 162 PHE A N 1
ATOM 1318 C CA . PHE A 1 162 ? -25.687 -6.463 28.268 1.00 90.19 162 PHE A CA 1
ATOM 1319 C C . PHE A 1 162 ? -26.133 -5.337 27.324 1.00 90.19 162 PHE A C 1
ATOM 1321 O O . PHE A 1 162 ? -26.070 -4.159 27.683 1.00 90.19 162 PHE A O 1
ATOM 1328 N N . GLY A 1 163 ? -26.598 -5.678 26.120 1.00 89.06 163 GLY A N 1
ATOM 1329 C CA . GLY A 1 163 ? -27.000 -4.724 25.093 1.00 89.06 163 GLY A CA 1
ATOM 1330 C C . GLY A 1 163 ? -25.826 -4.070 24.352 1.00 89.06 163 GLY A C 1
ATOM 1331 O O . GLY A 1 163 ? -24.667 -4.102 24.766 1.00 89.06 163 GLY A O 1
ATOM 1332 N N . HIS A 1 164 ? -26.135 -3.413 23.230 1.00 87.50 164 HIS A N 1
ATOM 1333 C CA . HIS A 1 164 ? -25.128 -2.786 22.362 1.00 87.50 164 HIS A CA 1
ATOM 1334 C C . HIS A 1 164 ? -24.350 -1.628 23.014 1.00 87.50 164 HIS A C 1
ATOM 1336 O O . HIS A 1 164 ? -23.222 -1.344 22.612 1.00 87.50 164 HIS A O 1
ATOM 1342 N N . GLY A 1 165 ? -24.920 -0.952 24.016 1.00 86.31 165 GLY A N 1
ATOM 1343 C CA . GLY A 1 165 ? -24.306 0.229 24.637 1.00 86.31 165 GLY A CA 1
ATOM 1344 C C . GLY A 1 165 ? -23.022 -0.062 25.423 1.00 86.31 165 GLY A C 1
ATOM 1345 O O . GLY A 1 165 ? -22.191 0.830 25.584 1.00 86.31 165 GLY A O 1
ATOM 1346 N N . ALA A 1 166 ? -22.832 -1.304 25.879 1.00 88.00 166 ALA A N 1
ATOM 1347 C CA . ALA A 1 166 ? -21.692 -1.704 26.706 1.00 88.00 166 ALA A CA 1
ATOM 1348 C C . ALA A 1 166 ? -20.486 -2.231 25.900 1.00 88.00 166 ALA A C 1
ATOM 1350 O O . ALA A 1 166 ? -19.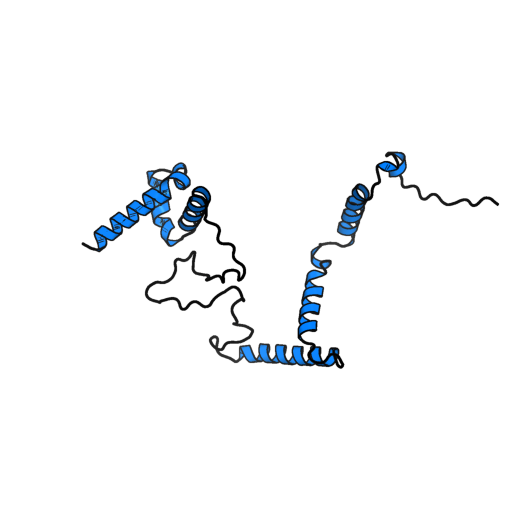415 -2.475 26.457 1.00 88.00 166 ALA A O 1
ATOM 1351 N N . VAL A 1 167 ? -20.624 -2.388 24.579 1.00 88.00 167 VAL A N 1
ATOM 1352 C CA . VAL A 1 167 ? -19.624 -3.075 23.745 1.00 88.00 167 VAL A CA 1
ATOM 1353 C C . VAL A 1 167 ? -18.264 -2.371 23.785 1.00 88.00 167 VAL A C 1
ATOM 1355 O O . VAL A 1 167 ? -17.248 -2.981 24.087 1.00 88.00 167 VAL A O 1
ATOM 1358 N N . TYR A 1 168 ? -18.209 -1.061 23.557 1.00 86.38 168 TYR A N 1
ATOM 1359 C CA . TYR A 1 168 ? -16.924 -0.347 23.510 1.00 86.38 168 TYR A CA 1
ATOM 1360 C C . TYR A 1 168 ? -16.293 -0.103 24.891 1.00 86.38 168 TYR A C 1
ATOM 1362 O O . TYR A 1 168 ? -15.103 0.223 24.985 1.00 86.38 168 TYR A O 1
ATOM 1370 N N . SER A 1 169 ? -17.078 -0.212 25.966 1.00 85.44 169 SER A N 1
ATOM 1371 C CA . SER A 1 169 ? -16.640 0.122 27.319 1.00 85.44 169 SER A CA 1
ATOM 1372 C C . SER A 1 169 ? -16.094 -1.090 28.068 1.00 85.44 169 SER A C 1
ATOM 1374 O O . SER A 1 169 ? -14.988 -0.973 28.611 1.00 85.44 169 SER A O 1
ATOM 1376 N N . THR A 1 170 ? -16.826 -2.211 28.075 1.00 89.94 170 THR A N 1
ATOM 1377 C CA . THR A 1 170 ? -16.577 -3.361 28.965 1.00 89.94 170 THR A CA 1
ATOM 1378 C C . THR A 1 170 ? -16.352 -4.697 28.254 1.00 89.94 170 THR A C 1
ATOM 1380 O O . THR A 1 170 ? -15.815 -5.606 28.887 1.00 89.94 170 THR A O 1
ATOM 1383 N N . PHE A 1 171 ? -16.667 -4.819 26.958 1.00 90.06 171 PHE A N 1
ATOM 1384 C CA . PHE A 1 171 ? -16.521 -6.083 26.218 1.00 90.06 171 PHE A CA 1
ATOM 1385 C C . PHE A 1 171 ? -15.105 -6.663 26.285 1.00 90.06 171 PHE A C 1
ATOM 1387 O O . PHE A 1 171 ? -14.953 -7.853 26.521 1.00 90.06 171 PHE A O 1
ATOM 1394 N N . GLU A 1 172 ? -14.063 -5.837 26.137 1.00 89.31 172 GLU A N 1
ATOM 1395 C CA . GLU A 1 172 ? -12.670 -6.305 26.189 1.00 89.31 172 GLU A CA 1
ATOM 1396 C C . GLU A 1 172 ? -12.338 -7.002 27.521 1.00 89.31 172 GLU A C 1
ATOM 1398 O O . GLU A 1 172 ? -11.647 -8.020 27.533 1.00 89.31 172 GLU A O 1
ATOM 1403 N N . ALA A 1 173 ? -12.814 -6.456 28.645 1.00 90.12 173 ALA A N 1
ATOM 1404 C CA . ALA A 1 173 ? -12.563 -7.023 29.968 1.00 90.12 173 ALA A CA 1
ATOM 1405 C C . ALA A 1 173 ? -13.334 -8.334 30.155 1.00 90.12 173 ALA A C 1
ATOM 1407 O O . ALA A 1 173 ? -12.742 -9.347 30.519 1.00 90.12 173 ALA A O 1
ATOM 1408 N N . TRP A 1 174 ? -14.622 -8.326 29.805 1.00 91.44 174 TRP A N 1
ATOM 1409 C CA . TRP A 1 174 ? -15.479 -9.509 29.852 1.00 91.44 174 TRP A CA 1
ATOM 1410 C C . TRP A 1 174 ? -14.942 -10.642 28.967 1.00 91.44 174 TRP A C 1
ATOM 1412 O O . TRP A 1 174 ? -14.828 -11.781 29.408 1.00 91.44 174 TRP A O 1
ATOM 1422 N N . PHE A 1 175 ? -14.518 -10.326 27.742 1.00 89.62 175 PHE A N 1
ATOM 1423 C CA . PHE A 1 175 ? -13.967 -11.303 26.806 1.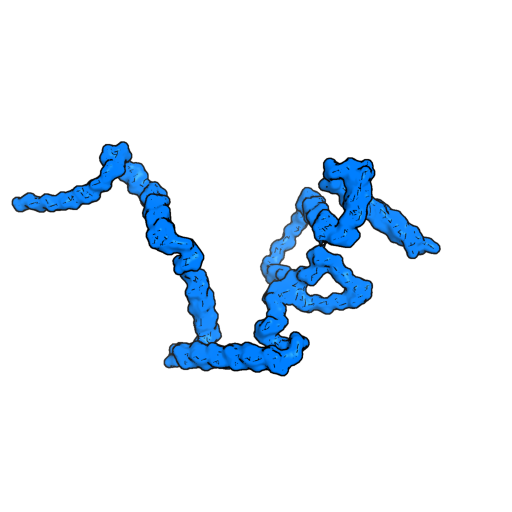00 89.62 175 PHE A CA 1
ATOM 1424 C C . PHE A 1 175 ? -12.695 -11.965 27.357 1.00 89.62 175 PHE A C 1
ATOM 1426 O O . PHE A 1 175 ? -12.540 -13.182 27.256 1.00 89.62 175 PHE A O 1
ATOM 1433 N N . LYS A 1 176 ? -11.805 -11.194 28.002 1.00 88.75 176 LYS A N 1
ATOM 1434 C CA . LYS A 1 176 ? -10.600 -11.737 28.660 1.00 88.75 176 LYS A CA 1
ATOM 1435 C C . LYS A 1 176 ? -10.942 -12.707 29.793 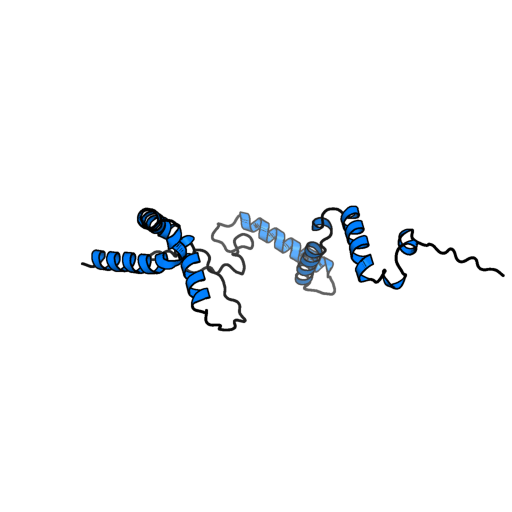1.00 88.75 176 LYS A C 1
ATOM 1437 O O . LYS A 1 176 ? -10.258 -13.717 29.944 1.00 88.75 176 LYS A O 1
ATOM 1442 N N . GLU A 1 177 ? -11.978 -12.416 30.573 1.00 89.44 177 GLU A N 1
ATOM 1443 C CA . GLU A 1 177 ? -12.457 -13.298 31.645 1.00 89.44 177 GLU A CA 1
ATOM 1444 C C . GLU A 1 177 ? -13.117 -14.569 31.093 1.00 89.44 177 GLU A C 1
ATOM 1446 O O . GLU A 1 177 ? -12.822 -15.669 31.557 1.00 89.44 177 GLU A O 1
ATOM 1451 N N . CYS A 1 178 ? -13.942 -14.456 30.051 1.00 86.56 178 CYS A N 1
ATOM 1452 C CA . CYS A 1 178 ? -14.585 -15.611 29.422 1.00 86.56 178 CYS A CA 1
ATOM 1453 C C . CYS A 1 178 ? -13.577 -16.588 28.809 1.00 86.56 178 CYS A C 1
ATOM 1455 O O . CYS A 1 178 ? -13.699 -17.803 28.987 1.00 86.56 178 CYS A O 1
ATOM 1457 N N . VAL A 1 179 ? -12.566 -16.074 28.104 1.00 85.25 179 VAL A N 1
ATOM 1458 C CA . VAL A 1 179 ? -11.530 -16.916 27.492 1.00 85.25 179 VAL A CA 1
ATOM 1459 C C . VAL A 1 179 ? -10.648 -17.564 28.561 1.00 85.25 179 VAL A C 1
ATOM 1461 O O . VAL A 1 179 ? -10.341 -18.750 28.449 1.00 85.25 179 VAL A O 1
ATOM 1464 N N . SER A 1 180 ? -10.275 -16.835 29.620 1.00 82.50 180 SER A N 1
ATOM 1465 C CA . SER A 1 180 ? -9.450 -17.400 30.697 1.00 82.50 180 SER A CA 1
ATOM 1466 C C . SER A 1 180 ? -10.187 -18.488 31.483 1.00 82.50 180 SER A C 1
ATOM 1468 O O . SER A 1 180 ? -9.605 -19.538 31.751 1.00 82.50 180 SER A O 1
ATOM 1470 N N . ALA A 1 181 ? -11.479 -18.301 31.763 1.00 77.62 181 ALA A N 1
ATOM 1471 C CA . ALA A 1 181 ? -12.317 -19.321 32.390 1.00 77.62 181 ALA A CA 1
ATOM 1472 C C . ALA A 1 181 ? -12.469 -20.574 31.509 1.00 77.62 181 ALA A C 1
ATOM 1474 O O . ALA A 1 181 ? -12.393 -21.697 32.006 1.00 77.62 181 ALA A O 1
ATOM 1475 N N . SER A 1 182 ? -12.622 -20.394 30.194 1.00 65.44 182 SER A N 1
ATOM 1476 C CA . SER A 1 182 ? -12.756 -21.502 29.238 1.00 65.44 182 SER A CA 1
ATOM 1477 C C . SER A 1 182 ? -11.466 -22.318 29.097 1.00 65.44 182 SER A C 1
ATOM 1479 O O . SER A 1 182 ? -11.518 -23.542 29.018 1.00 65.44 182 SER A O 1
ATOM 1481 N N . TYR A 1 183 ? -10.305 -21.657 29.121 1.00 60.31 183 TYR A N 1
ATOM 1482 C CA . TYR A 1 183 ? -8.992 -22.310 29.047 1.00 60.31 183 TYR A CA 1
ATOM 1483 C C . TYR A 1 183 ? -8.678 -23.155 30.292 1.00 60.31 183 TYR A C 1
ATOM 1485 O O . TYR A 1 183 ? -8.051 -24.208 30.198 1.00 60.31 183 TYR A O 1
ATOM 1493 N N . ILE A 1 184 ? -9.137 -22.715 31.468 1.00 56.19 184 ILE A N 1
ATOM 1494 C CA . ILE A 1 184 ? -8.986 -23.466 32.722 1.00 56.19 184 ILE A CA 1
ATOM 1495 C C . ILE A 1 184 ? -9.824 -24.754 32.691 1.00 56.19 184 ILE A C 1
ATOM 1497 O O . ILE A 1 184 ? -9.365 -25.788 33.168 1.00 56.19 184 ILE A O 1
ATOM 1501 N N . LEU A 1 185 ? -11.013 -24.722 32.081 1.00 51.09 185 LEU A N 1
ATOM 1502 C CA . LEU A 1 185 ? -11.896 -25.888 31.966 1.00 51.09 185 LEU A CA 1
ATOM 1503 C C . LEU A 1 185 ? -11.432 -26.920 30.925 1.00 51.09 185 LEU A C 1
ATOM 1505 O O . LEU A 1 185 ? -11.786 -28.085 31.048 1.00 51.09 185 LEU A O 1
ATOM 1509 N N . SER A 1 186 ? -10.642 -26.529 29.918 1.00 49.97 186 SER A N 1
ATOM 1510 C CA . SER A 1 186 ? -10.087 -27.460 28.918 1.00 49.97 186 SER A CA 1
ATOM 1511 C C . SER A 1 186 ? -8.772 -28.131 29.340 1.00 49.97 186 SER A C 1
ATOM 1513 O O . SER A 1 186 ? -8.274 -28.997 28.623 1.00 49.97 186 SER A O 1
ATOM 1515 N N . HIS A 1 187 ? -8.183 -27.706 30.462 1.00 49.88 187 HIS A N 1
ATOM 1516 C CA . HIS A 1 187 ? -6.923 -28.226 31.008 1.00 49.88 187 HIS A CA 1
ATOM 1517 C C . HIS A 1 187 ? -7.074 -28.870 32.403 1.00 49.88 187 HIS A C 1
ATOM 1519 O O . HIS A 1 187 ? -6.066 -29.130 33.064 1.00 49.88 187 HIS A O 1
ATOM 1525 N N . MET A 1 188 ? -8.312 -29.149 32.825 1.00 41.25 188 MET A N 1
ATOM 1526 C CA . MET A 1 188 ? -8.658 -30.095 33.897 1.00 41.25 188 MET A CA 1
ATOM 1527 C C . MET A 1 188 ? -9.155 -31.405 33.291 1.00 41.25 188 MET A C 1
ATOM 1529 O O . MET A 1 188 ? -8.855 -32.460 33.890 1.00 41.25 188 MET A O 1
#

Sequence (188 aa):
MNWNIPVISNKLERIFPCGFFDVMEHLPIHLVHEARLGGPVQCRWMYPFERTIGKCKRFVKQRNRIEGSICEAYLAKETAHFCSYYFDSHVPCARNRPNRHNVVIEIDPLYPPMSVFNQPGRGSKDRTKRGLSSMEYKSASNHVLLNCPEVQPFLNDFVSQFGHGAVYSTFEAWFKECVSASYILSHM

pLDDT: mean 79.18, std 13.41, range [38.28, 95.75]

Foldseek 3Di:
DDDPDPDPDDPVCVVDPPVVPDPVVVVVVVVVVCCVVVDDVVVVDCVVVVVVVVVLVVQPPDPVCSPVSSVVSVVVLVVQVVVVVVDDQPPDGPVNPDDPQADPDPADPVDGDFPVCNGRGDDDPDDDDDDDDPVRVLVVLLVCLVPGPVNVVVVVVCCVPPNPVCSSPCSSVVVVVVVVVVVVVVVD